Protein AF-A0A545TG61-F1 (afdb_monomer_lite)

Radius of gyration: 16.01 Å; chains: 1; bounding box: 41×34×52 Å

Secondary structure (DSSP, 8-state):
----PPP-PPEEEEEETTEEEEEETTTTEEEEEEESS-GGG--SSS--S---EEEE-EEEE-SS--EEEEESS---EEEEEE-SSSS--GGG-EEEEE-SSS-EEEPTT-EE---EESSSEEEEEEEE-SS---EEEEHHHHHSEEEEEESSS--B-EEEEP--PPTT--SB-SS-S--PPPP----

InterPro domains:
  IPR007247 Ureidoglycolate lyase [PF04115] (57-125)
  IPR011051 RmlC-like cupin domain superfamily [SSF51182] (44-146)
  IPR024060 Ureidoglycolate lyase domain superfamily [G3DSA:2.60.120.480] (28-139)
  IPR047233 Ureidoglycolate amidohydrolase, cupin domain [cd20298] (54-129)

Sequence (187 aa):
MMFAWNPIIPSACCHDRDVLTGCNAAVGGDYVLGWSCDPQRASMDEATVERRQVLLWHLNYHPDGGQLFFPLEPNPFVVPLALPGDDLKLEDVVAFWCDGSQGLYIHPGIWHEGIFPVQDRQRFFDKQGKVHARVSADLGVEFGCYLEGSAYKISGFTKGTYRGFPEGFSEEISPPACSFPPNTKRV

Foldseek 3Di:
DDDPDDFQPWKKWADLAFWIWIQDSQAGFIFTQFGQDQQQPGDSNHHPDDRFKGFGFKKKFAQPKKKKWQWPDQFKKWKWKAAFDPPDDLQRIWIDIDSSPGIDIGGGRIIITDIQTLDRMTTTRMDMDNDRDMDMDGCCVPPVFTWIDTGDDTDRTDTHHRDDHHPPDDRTDPDHPDDDPPDPDGD

pLDDT: mean 83.8, std 16.72, range [26.03, 97.38]

Structure (mmCIF, N/CA/C/O backbone):
data_AF-A0A545TG61-F1
#
_entry.id   AF-A0A545TG61-F1
#
loop_
_atom_site.group_PDB
_atom_site.id
_atom_site.type_symbol
_atom_site.label_atom_id
_atom_site.label_alt_id
_atom_site.label_comp_id
_atom_site.label_asym_id
_atom_site.label_entity_id
_atom_site.label_seq_id
_atom_site.pdbx_PDB_ins_code
_atom_site.Cartn_x
_atom_site.Cartn_y
_atom_site.Cartn_z
_atom_site.occupancy
_atom_site.B_iso_or_equiv
_atom_site.auth_seq_id
_atom_site.auth_comp_id
_atom_site.auth_asym_id
_atom_site.auth_atom_id
_atom_site.pdbx_PDB_model_num
ATOM 1 N N . MET A 1 1 ? 19.319 -1.051 33.989 1.00 31.86 1 MET A N 1
ATOM 2 C CA . MET A 1 1 ? 19.353 -1.831 32.735 1.00 31.86 1 MET A CA 1
ATOM 3 C C . MET A 1 1 ? 18.963 -0.898 31.602 1.00 31.86 1 MET A C 1
ATOM 5 O O . MET A 1 1 ? 17.828 -0.449 31.572 1.00 31.86 1 MET A O 1
ATOM 9 N N . MET A 1 2 ? 19.913 -0.531 30.741 1.00 26.03 2 MET A N 1
ATOM 10 C CA . MET A 1 2 ? 19.612 0.125 29.466 1.00 26.03 2 MET A CA 1
ATOM 11 C C . MET A 1 2 ? 19.071 -0.956 28.533 1.00 26.03 2 MET A C 1
ATOM 13 O O . MET A 1 2 ? 19.787 -1.908 28.234 1.00 26.03 2 MET A O 1
ATOM 17 N N . PHE A 1 3 ? 17.816 -0.838 28.105 1.00 27.83 3 PHE A N 1
ATOM 18 C CA . PHE A 1 3 ? 17.346 -1.594 26.952 1.00 27.83 3 PHE A CA 1
ATOM 19 C C . PHE A 1 3 ? 18.117 -1.062 25.744 1.00 27.83 3 PHE A C 1
ATOM 21 O O . PHE A 1 3 ? 17.949 0.091 25.349 1.00 27.83 3 PHE A O 1
ATOM 28 N N . ALA A 1 4 ? 19.034 -1.869 25.215 1.00 28.22 4 ALA A N 1
ATOM 29 C CA . ALA A 1 4 ? 19.613 -1.611 23.911 1.00 28.22 4 ALA A CA 1
ATOM 30 C C . ALA A 1 4 ? 18.476 -1.753 22.895 1.00 28.22 4 ALA A C 1
ATOM 32 O O . ALA A 1 4 ? 18.010 -2.857 22.623 1.00 28.22 4 ALA A O 1
ATOM 33 N N . TRP A 1 5 ? 17.972 -0.626 22.401 1.00 32.81 5 TRP A N 1
ATOM 34 C CA . TRP A 1 5 ? 17.097 -0.615 21.241 1.00 32.81 5 TRP A CA 1
ATOM 35 C C . TRP A 1 5 ? 17.900 -1.185 20.069 1.00 32.81 5 TRP A C 1
ATOM 37 O O . TRP A 1 5 ? 18.965 -0.651 19.742 1.00 32.81 5 TRP A O 1
ATOM 47 N N . ASN A 1 6 ? 17.422 -2.272 19.453 1.00 34.44 6 ASN A N 1
ATOM 48 C CA . ASN A 1 6 ? 17.883 -2.626 18.111 1.00 34.44 6 ASN A CA 1
ATOM 49 C C . ASN A 1 6 ? 17.716 -1.385 17.218 1.00 34.44 6 ASN A C 1
ATOM 51 O O . ASN A 1 6 ? 16.746 -0.642 17.411 1.00 34.44 6 ASN A O 1
ATOM 55 N N . PRO A 1 7 ? 18.639 -1.120 16.274 1.00 44.41 7 PRO A N 1
ATOM 56 C CA . PRO A 1 7 ? 18.444 -0.033 15.327 1.00 44.41 7 PRO A CA 1
ATOM 57 C C . PRO A 1 7 ? 17.082 -0.228 14.658 1.00 44.41 7 PRO A C 1
ATOM 59 O O . PRO A 1 7 ? 16.801 -1.306 14.138 1.00 44.41 7 PRO A O 1
ATOM 62 N N . ILE A 1 8 ? 16.226 0.793 14.730 1.00 53.47 8 ILE A N 1
ATOM 63 C CA . ILE A 1 8 ? 14.967 0.818 13.989 1.00 53.47 8 ILE A CA 1
ATOM 64 C C . ILE A 1 8 ? 15.371 0.833 12.517 1.00 53.47 8 ILE A C 1
ATOM 66 O O . ILE A 1 8 ? 15.802 1.864 12.001 1.00 53.47 8 ILE A O 1
ATOM 70 N N . ILE A 1 9 ? 15.321 -0.326 11.865 1.00 57.25 9 ILE A N 1
ATOM 71 C CA . ILE A 1 9 ? 15.371 -0.394 10.410 1.00 57.25 9 ILE A CA 1
ATOM 72 C C . ILE A 1 9 ? 13.993 0.111 9.972 1.00 57.25 9 ILE A C 1
ATOM 74 O O . ILE A 1 9 ? 12.994 -0.457 10.405 1.00 57.25 9 ILE A O 1
ATOM 78 N N . PRO A 1 10 ? 13.899 1.235 9.248 1.00 68.31 10 PRO A N 1
ATOM 79 C CA . PRO A 1 10 ? 12.610 1.724 8.793 1.00 68.31 10 PRO A CA 1
ATOM 80 C C . PRO A 1 10 ? 12.069 0.805 7.703 1.00 68.31 10 PRO A C 1
ATOM 82 O O . PRO A 1 10 ? 12.837 0.325 6.865 1.00 68.31 10 PRO A O 1
ATOM 85 N N . SER A 1 11 ? 10.752 0.611 7.695 1.00 81.62 11 SER A N 1
ATOM 86 C CA . SER A 1 11 ? 10.091 0.025 6.536 1.00 81.62 11 SER A CA 1
ATOM 87 C C . SER A 1 11 ? 10.228 0.969 5.347 1.00 81.62 11 SER A C 1
ATOM 89 O O . SER A 1 11 ? 10.417 2.186 5.486 1.00 81.62 11 SER A O 1
ATOM 91 N N . ALA A 1 12 ? 10.183 0.392 4.161 1.00 87.81 12 ALA A N 1
ATOM 92 C CA . ALA A 1 12 ? 10.572 1.069 2.945 1.00 87.81 12 ALA A CA 1
ATOM 93 C C . ALA A 1 12 ? 9.712 0.591 1.786 1.00 87.81 12 ALA A C 1
ATOM 95 O O . ALA A 1 12 ? 9.465 -0.602 1.663 1.00 87.81 12 ALA A O 1
ATOM 96 N N . CYS A 1 13 ? 9.315 1.512 0.918 1.00 87.75 13 CYS A N 1
ATOM 97 C CA . CYS A 1 13 ? 8.588 1.185 -0.300 1.00 87.75 13 CYS A CA 1
ATOM 98 C C . CYS A 1 13 ? 9.347 1.735 -1.505 1.00 87.75 13 CYS A C 1
ATOM 100 O O . CYS A 1 13 ? 9.858 2.863 -1.457 1.00 87.75 13 CYS A O 1
ATOM 102 N N . CYS A 1 14 ? 9.439 0.926 -2.559 1.00 90.06 14 CYS A N 1
ATOM 103 C CA . CYS A 1 14 ? 10.261 1.195 -3.730 1.00 90.06 14 CYS A CA 1
ATOM 104 C C . CYS A 1 14 ? 9.498 0.880 -5.016 1.00 90.06 14 CYS A C 1
ATOM 106 O O . CYS A 1 14 ? 9.001 -0.227 -5.193 1.00 90.06 14 CYS A O 1
ATOM 108 N N . HIS A 1 15 ? 9.439 1.845 -5.928 1.00 88.25 15 HIS A N 1
ATOM 109 C CA . HIS A 1 15 ? 9.052 1.612 -7.314 1.00 88.25 15 HIS A CA 1
ATOM 110 C C . HIS A 1 15 ? 10.307 1.285 -8.117 1.00 88.25 15 HIS A C 1
ATOM 112 O O . HIS A 1 15 ? 11.050 2.182 -8.526 1.00 88.25 15 HIS A O 1
ATOM 118 N N . ASP A 1 16 ? 10.537 0.001 -8.356 1.00 90.62 16 ASP A N 1
ATOM 119 C CA . ASP A 1 16 ? 11.538 -0.459 -9.308 1.00 90.62 16 ASP A CA 1
ATOM 120 C C . ASP A 1 16 ? 10.845 -0.582 -10.662 1.00 90.62 16 ASP A C 1
ATOM 122 O O . ASP A 1 16 ? 10.275 -1.614 -11.020 1.00 90.62 16 ASP A O 1
ATOM 126 N N . ARG A 1 17 ? 10.847 0.546 -11.384 1.00 92.31 17 ARG A N 1
ATOM 127 C CA . ARG A 1 17 ? 10.176 0.711 -12.680 1.00 92.31 17 ARG A CA 1
ATOM 128 C C . ARG A 1 17 ? 8.669 0.489 -12.567 1.00 92.31 17 ARG A C 1
ATOM 130 O O . ARG A 1 17 ? 7.990 1.358 -12.023 1.00 92.31 17 ARG A O 1
ATOM 137 N N . ASP A 1 18 ? 8.155 -0.624 -13.086 1.00 93.94 18 ASP A N 1
ATOM 138 C CA . ASP A 1 18 ? 6.727 -0.920 -13.075 1.00 93.94 18 ASP A CA 1
ATOM 139 C C . ASP A 1 18 ? 6.287 -1.654 -11.806 1.00 93.94 18 ASP A C 1
ATOM 141 O O . ASP A 1 18 ? 5.084 -1.760 -11.577 1.00 93.94 18 ASP A O 1
ATOM 145 N N . VAL A 1 19 ? 7.213 -2.164 -10.987 1.00 93.69 19 VAL A N 1
ATOM 146 C CA . VAL A 1 19 ? 6.886 -2.968 -9.802 1.00 93.69 19 VAL A CA 1
ATOM 147 C C . VAL A 1 19 ? 7.034 -2.140 -8.532 1.00 93.69 19 VAL A C 1
ATOM 149 O O . VAL A 1 19 ? 8.085 -1.548 -8.284 1.00 93.69 19 VAL A O 1
ATOM 152 N N . LEU A 1 20 ? 5.988 -2.129 -7.706 1.00 93.44 20 LEU A N 1
ATOM 153 C CA . LEU A 1 20 ? 6.026 -1.557 -6.367 1.00 93.44 20 LEU A CA 1
ATOM 154 C C . LEU A 1 20 ? 6.310 -2.662 -5.350 1.00 93.44 20 LEU A C 1
ATOM 156 O O . LEU A 1 20 ? 5.533 -3.608 -5.208 1.00 93.44 20 LEU A O 1
ATOM 160 N N . THR A 1 21 ? 7.396 -2.505 -4.606 1.00 92.88 21 THR A N 1
ATOM 161 C CA . THR A 1 21 ? 7.819 -3.420 -3.549 1.00 92.88 21 THR A CA 1
ATOM 162 C C . THR A 1 21 ? 7.824 -2.734 -2.185 1.00 92.88 21 THR A C 1
ATOM 164 O O . THR A 1 21 ? 7.942 -1.509 -2.079 1.00 92.88 21 THR A O 1
ATOM 167 N N . GLY A 1 22 ? 7.670 -3.528 -1.127 1.00 89.12 22 GLY A N 1
ATOM 168 C CA . GLY A 1 22 ? 7.682 -3.081 0.260 1.00 89.12 22 GLY A CA 1
ATOM 169 C C . GLY A 1 22 ? 8.575 -3.965 1.120 1.00 89.12 22 GLY A C 1
ATOM 170 O O . GLY A 1 22 ? 8.404 -5.175 1.133 1.00 89.12 22 GLY A O 1
ATOM 171 N N . CYS A 1 23 ? 9.487 -3.361 1.873 1.00 87.81 23 CYS A N 1
ATOM 172 C CA . CYS A 1 23 ? 10.240 -4.005 2.941 1.00 87.81 23 CYS A CA 1
ATOM 173 C C . CYS A 1 23 ? 9.600 -3.629 4.280 1.00 87.81 23 CYS A C 1
ATOM 175 O O . CYS A 1 23 ? 9.610 -2.459 4.673 1.00 87.81 23 CYS A O 1
ATOM 177 N N . ASN A 1 24 ? 9.029 -4.611 4.971 1.00 79.94 24 ASN A N 1
ATOM 178 C CA . ASN A 1 24 ? 8.417 -4.465 6.282 1.00 79.94 24 ASN A CA 1
ATOM 179 C C . ASN A 1 24 ? 9.421 -4.858 7.365 1.00 79.94 24 ASN A C 1
ATOM 181 O O . ASN A 1 24 ? 9.524 -6.017 7.776 1.00 79.94 24 ASN A O 1
ATOM 185 N N . ALA A 1 25 ? 10.151 -3.869 7.863 1.00 77.75 25 ALA A N 1
ATOM 186 C CA . ALA A 1 25 ? 11.179 -4.081 8.867 1.00 77.75 25 ALA A CA 1
ATOM 187 C C . ALA A 1 25 ? 10.615 -4.459 1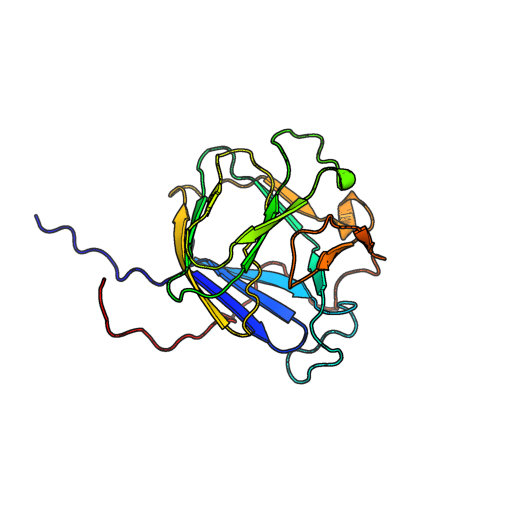0.248 1.00 77.75 25 ALA A C 1
ATOM 189 O O . ALA A 1 25 ? 11.350 -4.987 11.084 1.00 77.75 25 ALA A O 1
ATOM 190 N N . ALA A 1 26 ? 9.323 -4.220 10.501 1.00 66.81 26 ALA A N 1
ATOM 191 C CA . ALA A 1 26 ? 8.695 -4.573 11.770 1.00 66.81 26 ALA A CA 1
ATOM 192 C C . ALA A 1 26 ? 8.519 -6.092 11.941 1.00 66.81 26 ALA A C 1
ATOM 194 O O . ALA A 1 26 ? 8.502 -6.569 13.078 1.00 66.81 26 ALA A O 1
ATOM 195 N N . VAL A 1 27 ? 8.432 -6.846 10.838 1.00 73.62 27 VAL A N 1
ATOM 196 C CA . VAL A 1 27 ? 8.307 -8.319 10.853 1.00 73.62 27 VAL A CA 1
ATOM 197 C C . VAL A 1 27 ? 9.337 -9.044 9.982 1.00 73.62 27 VAL A C 1
ATOM 199 O O . VAL A 1 27 ? 9.419 -10.265 10.042 1.00 73.62 27 VAL A O 1
ATOM 202 N N . GLY A 1 28 ? 10.171 -8.308 9.241 1.00 76.06 28 GLY A N 1
ATOM 203 C CA . GLY A 1 28 ? 11.255 -8.855 8.422 1.00 76.06 28 GLY A CA 1
ATOM 204 C C . GLY A 1 28 ? 10.799 -9.472 7.099 1.00 76.06 28 GLY A C 1
ATOM 205 O O . GLY A 1 28 ? 11.424 -10.431 6.660 1.00 76.06 28 GLY A O 1
ATOM 206 N N . GLY A 1 29 ? 9.721 -8.957 6.500 1.00 79.12 29 GLY A N 1
ATOM 207 C CA . GLY A 1 29 ? 9.192 -9.442 5.219 1.00 79.12 29 GLY A CA 1
ATOM 208 C C . GLY A 1 29 ? 9.432 -8.461 4.073 1.00 79.12 29 GLY A C 1
ATOM 209 O O . GLY A 1 29 ? 9.413 -7.249 4.285 1.00 79.12 29 GLY A O 1
ATOM 210 N N . ASP A 1 30 ? 9.621 -8.980 2.864 1.00 85.94 30 ASP A N 1
ATOM 211 C CA . ASP A 1 30 ? 9.749 -8.211 1.626 1.00 85.94 30 ASP A CA 1
ATOM 212 C C . ASP A 1 30 ? 8.660 -8.664 0.653 1.00 85.94 30 ASP A C 1
ATOM 214 O O . ASP A 1 30 ? 8.531 -9.858 0.396 1.00 85.94 30 ASP A O 1
ATOM 218 N N . TYR A 1 31 ? 7.886 -7.728 0.106 1.00 88.56 31 TYR A N 1
ATOM 219 C CA . TYR A 1 31 ? 6.643 -8.022 -0.608 1.00 88.56 31 TYR A CA 1
ATOM 220 C C . TYR A 1 31 ? 6.536 -7.271 -1.931 1.00 88.56 31 TYR A C 1
ATOM 222 O O . TYR A 1 31 ? 7.012 -6.138 -2.055 1.00 88.56 31 TYR A O 1
ATOM 230 N N . VAL A 1 32 ? 5.825 -7.855 -2.895 1.00 92.44 32 VAL A N 1
ATOM 231 C CA . VAL A 1 32 ? 5.276 -7.109 -4.037 1.00 92.44 32 VAL A CA 1
ATOM 232 C C . VAL A 1 32 ? 3.921 -6.528 -3.644 1.00 92.44 32 VAL A C 1
ATOM 234 O O . VAL A 1 32 ? 2.976 -7.265 -3.386 1.00 92.44 32 VAL A O 1
ATOM 237 N N . LEU A 1 33 ? 3.801 -5.201 -3.636 1.00 92.75 33 LEU A N 1
ATOM 238 C CA . LEU A 1 33 ? 2.565 -4.506 -3.254 1.00 92.75 33 LEU A CA 1
ATOM 239 C C . LEU A 1 33 ? 1.653 -4.222 -4.459 1.00 92.75 33 LEU A C 1
ATOM 241 O O . LEU A 1 33 ? 0.448 -4.048 -4.301 1.00 92.75 33 LEU A O 1
ATOM 245 N N . GLY A 1 34 ? 2.212 -4.165 -5.670 1.00 93.81 34 GLY A N 1
ATOM 246 C CA . GLY A 1 34 ? 1.438 -3.956 -6.891 1.00 93.81 34 GLY A CA 1
ATOM 247 C C . GLY A 1 34 ? 2.282 -3.545 -8.090 1.00 93.81 34 GLY A C 1
ATOM 248 O O . GLY A 1 34 ? 3.514 -3.570 -8.048 1.00 93.81 34 GLY A O 1
ATOM 249 N N . TRP A 1 35 ? 1.601 -3.143 -9.163 1.00 95.19 35 TRP A N 1
ATOM 250 C CA . TR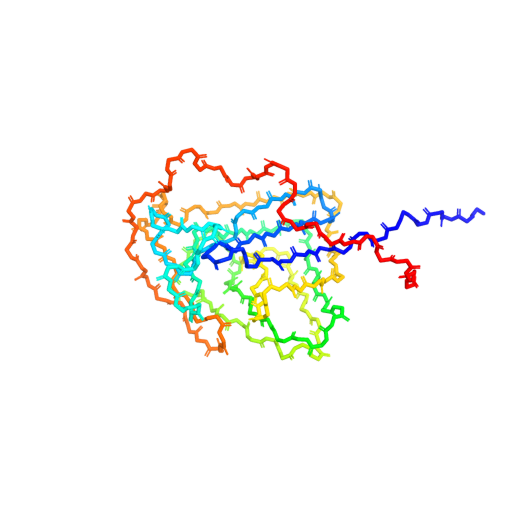P A 1 35 ? 2.236 -2.808 -10.442 1.00 95.19 35 TRP A CA 1
ATOM 251 C C . TRP A 1 35 ? 1.678 -1.537 -11.075 1.00 95.19 35 TRP A C 1
ATOM 253 O O . TRP A 1 35 ? 0.511 -1.208 -10.907 1.00 95.19 35 TRP A O 1
ATOM 263 N N . SER A 1 36 ? 2.480 -0.835 -11.869 1.00 94.38 36 SER A N 1
ATOM 264 C CA . SER A 1 36 ? 2.033 0.335 -12.644 1.00 94.38 36 SER A CA 1
ATOM 265 C C . SER A 1 36 ? 1.292 -0.044 -13.936 1.00 94.38 36 SER A C 1
ATOM 267 O O . SER A 1 36 ? 0.625 0.795 -14.549 1.00 94.38 36 SER A O 1
ATOM 269 N N . CYS A 1 37 ? 1.403 -1.301 -14.367 1.00 93.62 37 CYS A N 1
ATOM 270 C CA . CYS A 1 37 ? 0.788 -1.856 -15.569 1.00 93.62 37 CYS A CA 1
ATOM 271 C C . CYS A 1 37 ? 0.400 -3.327 -15.359 1.00 93.62 37 CYS A C 1
ATOM 273 O O . CYS A 1 37 ? 0.617 -3.880 -14.284 1.00 93.62 37 CYS A O 1
ATOM 275 N N . ASP A 1 38 ? -0.182 -3.946 -16.394 1.00 93.56 38 ASP A N 1
ATOM 276 C CA . ASP A 1 38 ? -0.469 -5.386 -16.427 1.00 93.56 38 ASP A CA 1
ATOM 277 C C . ASP A 1 38 ? 0.771 -6.176 -15.973 1.00 93.56 38 ASP A C 1
ATOM 279 O O . ASP A 1 38 ? 1.827 -6.047 -16.605 1.00 93.56 38 ASP A O 1
ATOM 283 N N . PRO A 1 39 ? 0.669 -6.982 -14.904 1.00 92.75 39 PRO A N 1
ATOM 284 C CA . PRO A 1 39 ? 1.838 -7.594 -14.296 1.00 92.75 39 PRO A CA 1
ATOM 285 C C . PRO A 1 39 ? 2.570 -8.548 -15.246 1.00 92.75 39 PRO A C 1
ATOM 287 O O . PRO A 1 39 ? 3.783 -8.683 -15.138 1.00 92.75 39 PRO A O 1
ATOM 290 N N . GLN A 1 40 ? 1.902 -9.125 -16.253 1.00 91.75 40 GLN A N 1
ATOM 291 C CA . GLN A 1 40 ? 2.564 -9.958 -17.273 1.00 91.75 40 GLN A CA 1
ATOM 292 C C . GLN A 1 40 ? 3.542 -9.187 -18.163 1.00 91.75 40 GLN A C 1
ATOM 294 O O . GLN A 1 40 ? 4.333 -9.785 -18.890 1.00 91.75 40 GLN A O 1
ATOM 299 N N . ARG A 1 41 ? 3.449 -7.858 -18.158 1.00 93.00 41 ARG A N 1
ATOM 300 C CA . ARG A 1 41 ? 4.297 -6.954 -18.936 1.00 93.00 41 ARG A CA 1
ATOM 301 C C . ARG A 1 41 ? 5.173 -6.074 -18.055 1.00 93.00 41 ARG A C 1
ATOM 303 O O . ARG A 1 41 ? 6.004 -5.354 -18.602 1.00 93.00 41 ARG A O 1
ATOM 310 N N . ALA A 1 42 ? 4.963 -6.101 -16.741 1.00 93.00 42 ALA A N 1
ATOM 311 C CA . ALA A 1 42 ? 5.720 -5.293 -15.810 1.00 93.00 42 ALA A CA 1
ATOM 312 C C . ALA A 1 42 ? 7.189 -5.716 -15.819 1.00 93.00 42 ALA A C 1
ATOM 314 O O . ALA A 1 42 ? 7.514 -6.904 -15.834 1.00 93.00 42 ALA A O 1
ATOM 315 N N . SER A 1 43 ? 8.073 -4.729 -15.794 1.00 90.94 43 SER A N 1
ATOM 316 C CA . SER A 1 43 ? 9.513 -4.939 -15.716 1.00 90.94 43 SER A CA 1
ATOM 317 C C . SER A 1 43 ? 10.083 -4.193 -14.517 1.00 90.94 43 SER A C 1
ATOM 319 O O . SER A 1 43 ? 9.583 -3.130 -14.151 1.00 90.94 43 SER A O 1
ATOM 321 N N . MET A 1 44 ? 11.122 -4.766 -13.905 1.00 90.38 44 MET A N 1
ATOM 322 C CA . MET A 1 44 ? 11.957 -4.099 -12.897 1.00 90.38 44 MET A CA 1
ATOM 323 C C . MET A 1 44 ? 13.189 -3.419 -13.518 1.00 90.38 44 MET A C 1
ATOM 325 O O . MET A 1 44 ? 13.829 -2.592 -12.872 1.00 90.38 44 MET A O 1
ATOM 329 N N . ASP A 1 45 ? 13.516 -3.724 -14.777 1.00 89.81 45 ASP A N 1
ATOM 330 C CA . ASP A 1 45 ? 14.706 -3.201 -15.461 1.00 89.81 45 ASP A CA 1
ATOM 331 C C . ASP A 1 45 ? 14.401 -1.897 -16.214 1.00 89.81 45 ASP A C 1
ATOM 333 O O . ASP A 1 45 ? 15.147 -0.910 -16.139 1.00 89.81 45 ASP A O 1
ATOM 337 N N . GLU A 1 46 ? 13.244 -1.851 -16.874 1.00 90.38 46 GLU A N 1
ATOM 338 C CA . GLU A 1 46 ? 12.777 -0.724 -17.679 1.00 90.38 46 GLU A CA 1
ATOM 339 C C . GLU A 1 46 ? 11.325 -0.372 -17.341 1.00 90.38 46 GLU A C 1
ATOM 341 O O . GLU A 1 46 ? 10.506 -1.252 -17.108 1.00 90.38 46 GLU A O 1
ATOM 346 N N . ALA A 1 47 ? 11.000 0.923 -17.308 1.00 91.19 47 ALA A N 1
ATOM 347 C CA . ALA A 1 47 ? 9.620 1.363 -17.129 1.00 91.19 47 ALA A CA 1
ATOM 348 C C . ALA A 1 47 ? 8.884 1.225 -18.462 1.00 91.19 47 ALA A C 1
ATOM 350 O O . ALA A 1 47 ? 9.258 1.869 -19.444 1.00 91.19 47 ALA A O 1
ATOM 351 N N . THR A 1 48 ? 7.838 0.403 -18.503 1.00 91.81 48 THR A N 1
ATOM 352 C CA . THR A 1 48 ? 7.056 0.188 -19.730 1.00 91.81 48 THR A CA 1
ATOM 353 C C . THR A 1 48 ? 5.934 1.209 -19.894 1.00 91.81 48 THR A C 1
ATOM 355 O O . THR A 1 48 ? 5.423 1.403 -21.002 1.00 91.81 48 THR A O 1
ATOM 358 N N . VAL A 1 49 ? 5.553 1.878 -18.802 1.00 91.94 49 VAL A N 1
ATOM 359 C CA . VAL A 1 49 ? 4.523 2.920 -18.768 1.00 91.94 49 VAL A CA 1
ATOM 360 C C . VAL A 1 49 ? 4.928 4.078 -17.855 1.00 91.94 49 VAL A C 1
ATOM 362 O O . VAL A 1 49 ? 5.785 3.953 -16.984 1.00 91.94 49 VAL A O 1
ATOM 365 N N . GLU A 1 50 ? 4.266 5.225 -18.013 1.00 90.50 50 GLU A N 1
ATOM 366 C CA . GLU A 1 50 ? 4.304 6.264 -16.985 1.00 90.50 50 GLU A CA 1
ATOM 367 C C . GLU A 1 50 ? 3.534 5.777 -15.750 1.00 90.50 50 GLU A C 1
ATOM 369 O O . GLU A 1 50 ? 2.356 5.418 -15.850 1.00 90.50 50 GLU A O 1
ATOM 374 N N . ARG A 1 51 ? 4.172 5.801 -14.574 1.00 90.69 51 ARG A N 1
ATOM 375 C CA . ARG A 1 51 ? 3.519 5.468 -13.306 1.00 90.69 51 ARG A CA 1
ATOM 376 C C . ARG A 1 51 ? 2.396 6.463 -13.043 1.00 90.69 51 ARG A C 1
ATOM 378 O O . ARG A 1 51 ? 2.661 7.594 -12.657 1.00 90.69 51 ARG A O 1
ATOM 385 N N . ARG A 1 52 ? 1.144 6.062 -13.254 1.00 89.75 52 ARG A N 1
ATOM 386 C CA . ARG A 1 52 ? -0.062 6.854 -12.925 1.00 89.75 52 ARG A CA 1
ATOM 387 C C . ARG A 1 52 ? -1.016 6.143 -11.973 1.00 89.75 52 ARG A C 1
ATOM 389 O O . ARG A 1 52 ? -1.914 6.775 -11.413 1.00 89.75 52 ARG A O 1
ATOM 396 N N . GLN A 1 53 ? -0.790 4.853 -11.781 1.00 90.94 53 GLN A N 1
ATOM 397 C CA . GLN A 1 53 ? -1.670 3.940 -11.077 1.00 90.94 53 GLN A CA 1
ATOM 398 C C . GLN A 1 53 ? -0.863 2.910 -10.294 1.00 90.94 53 GLN A C 1
ATOM 400 O O . GLN A 1 53 ? 0.327 2.722 -10.554 1.00 90.94 53 GLN A O 1
ATOM 405 N N . VAL A 1 54 ? -1.553 2.221 -9.394 1.00 92.56 54 VAL A N 1
ATOM 406 C CA . VAL A 1 54 ? -1.137 0.942 -8.827 1.00 92.56 54 VAL A CA 1
ATOM 407 C C . VAL A 1 54 ? -2.261 -0.060 -9.083 1.00 92.56 54 VAL A C 1
ATOM 409 O O . VAL A 1 54 ? -3.418 0.205 -8.754 1.00 92.56 54 VAL A O 1
ATOM 412 N N . LEU A 1 55 ? -1.913 -1.194 -9.686 1.00 95.12 55 LEU A N 1
ATOM 413 C CA . LEU A 1 55 ? -2.722 -2.400 -9.757 1.00 95.12 55 LEU A CA 1
ATOM 414 C C . LEU A 1 55 ? -2.459 -3.209 -8.491 1.00 95.12 55 LEU A C 1
ATOM 416 O O . LEU A 1 55 ? -1.427 -3.870 -8.354 1.00 95.12 55 LEU A O 1
ATOM 420 N N . LEU A 1 56 ? -3.395 -3.094 -7.562 1.00 94.75 56 LEU A N 1
ATOM 421 C CA . LEU A 1 56 ? -3.433 -3.789 -6.291 1.00 94.75 56 LEU A CA 1
ATOM 422 C C . LEU A 1 56 ? -4.003 -5.195 -6.484 1.00 94.75 56 LEU A C 1
ATOM 424 O O . LEU A 1 56 ? -5.037 -5.378 -7.131 1.00 94.75 56 LEU A O 1
ATOM 428 N N . TRP A 1 57 ? -3.334 -6.185 -5.907 1.00 95.19 57 TRP A N 1
ATOM 429 C CA . TRP A 1 57 ? -3.697 -7.597 -6.039 1.00 95.19 57 TRP A CA 1
ATOM 430 C C . TRP A 1 57 ? -4.023 -8.273 -4.712 1.00 95.19 57 TRP A C 1
ATOM 432 O O . TRP A 1 57 ? -4.593 -9.358 -4.722 1.00 95.19 57 TRP A O 1
ATOM 442 N N . HIS A 1 58 ? -3.689 -7.637 -3.594 1.00 95.50 58 HIS A N 1
ATOM 443 C CA . HIS A 1 58 ? -3.845 -8.188 -2.260 1.00 95.50 58 HIS A CA 1
ATOM 444 C C . HIS A 1 58 ? -4.382 -7.113 -1.318 1.00 95.50 58 HIS A C 1
ATOM 446 O O . HIS A 1 58 ? -4.138 -5.921 -1.498 1.00 95.50 58 HIS A O 1
ATOM 452 N N . LEU A 1 59 ? -5.177 -7.549 -0.351 1.00 95.62 59 LEU A N 1
ATOM 453 C CA . LEU A 1 59 ? -5.558 -6.773 0.818 1.00 95.62 59 LEU A CA 1
ATOM 454 C C . LEU A 1 59 ? -5.449 -7.685 2.029 1.00 95.62 59 LEU A C 1
ATOM 456 O O . LEU A 1 59 ? -5.635 -8.898 1.941 1.00 95.62 59 LEU A O 1
ATOM 460 N N . ASN A 1 60 ? -5.186 -7.101 3.185 1.00 95.12 60 ASN A N 1
ATOM 461 C CA . ASN A 1 60 ? -5.121 -7.832 4.429 1.00 95.12 60 ASN A CA 1
ATOM 462 C C . ASN A 1 60 ? -5.582 -6.997 5.620 1.00 95.12 60 ASN A C 1
ATOM 464 O O . ASN A 1 60 ? -5.703 -5.777 5.543 1.00 95.12 60 ASN A O 1
ATOM 468 N N . TYR A 1 61 ? -5.838 -7.660 6.741 1.00 94.69 61 TYR A N 1
ATOM 469 C CA . TYR A 1 61 ? -5.969 -6.989 8.025 1.00 94.69 61 TYR A CA 1
ATOM 470 C C . TYR A 1 61 ? -5.293 -7.776 9.141 1.00 94.69 61 TYR A C 1
ATOM 472 O O . TYR A 1 61 ? -5.149 -9.000 9.092 1.00 94.69 61 TYR A O 1
ATOM 480 N N . HIS A 1 62 ? -4.944 -7.047 10.197 1.00 92.88 62 HIS A N 1
ATOM 481 C CA . HIS A 1 62 ? -4.384 -7.593 11.426 1.00 92.88 62 HIS A CA 1
ATOM 482 C C . HIS A 1 62 ? -5.482 -7.689 12.497 1.00 92.88 62 HIS A C 1
ATOM 484 O O . HIS A 1 62 ? -6.032 -6.654 12.887 1.00 92.88 62 HIS A O 1
ATOM 490 N N . PRO A 1 63 ? -5.857 -8.892 12.976 1.00 90.56 63 PRO A N 1
ATOM 491 C CA . PRO A 1 63 ? -6.951 -9.048 13.936 1.00 90.56 63 PRO A CA 1
ATOM 492 C C . PRO A 1 63 ? -6.588 -8.595 15.358 1.00 90.56 63 PRO A C 1
ATOM 494 O O . PRO A 1 63 ? -7.477 -8.227 16.123 1.00 90.56 63 PRO A O 1
ATOM 497 N N . ASP A 1 64 ? -5.307 -8.627 15.735 1.00 83.81 64 ASP A N 1
ATOM 498 C CA . ASP A 1 64 ? -4.845 -8.481 17.123 1.00 83.81 64 ASP A CA 1
ATOM 499 C C . ASP A 1 64 ? -3.898 -7.289 17.365 1.00 83.81 64 ASP A C 1
ATOM 501 O O . ASP A 1 64 ? -3.519 -7.018 18.508 1.00 83.81 64 ASP A O 1
ATOM 505 N N . GLY A 1 65 ? -3.552 -6.528 16.324 1.00 83.38 65 GLY A N 1
ATOM 506 C CA . GLY A 1 65 ? -2.664 -5.372 16.419 1.00 83.38 65 GLY A CA 1
ATOM 507 C C . GLY A 1 65 ? -2.920 -4.354 15.316 1.00 83.38 65 GLY A C 1
ATOM 508 O O . GLY A 1 65 ? -3.231 -4.713 14.192 1.00 83.38 65 GLY A O 1
ATOM 509 N N . GLY A 1 66 ? -2.818 -3.066 15.645 1.00 89.38 66 GLY A N 1
ATOM 510 C CA . GLY A 1 66 ? -2.820 -2.012 14.630 1.00 89.38 66 GLY A CA 1
ATOM 511 C C . GLY A 1 66 ? -1.433 -1.838 14.014 1.00 89.38 66 GLY A C 1
ATOM 512 O O . GLY A 1 66 ? -0.444 -2.328 14.568 1.00 89.38 66 GLY A O 1
ATOM 513 N N . GLN A 1 67 ? -1.355 -1.072 12.931 1.00 91.94 67 GLN A N 1
ATOM 514 C CA . GLN A 1 67 ? -0.096 -0.717 12.281 1.00 91.94 67 GLN A CA 1
ATOM 515 C C . GLN A 1 67 ? 0.012 0.796 12.091 1.00 91.94 67 GLN A C 1
ATOM 517 O O . GLN A 1 67 ? -0.925 1.464 11.663 1.00 91.94 67 GLN A O 1
ATOM 522 N N . LEU A 1 68 ? 1.159 1.352 12.464 1.00 92.94 68 LEU A N 1
ATOM 523 C CA . LEU A 1 68 ? 1.500 2.759 12.312 1.00 92.94 68 LEU A CA 1
ATOM 524 C C . LEU A 1 68 ? 2.502 2.910 11.178 1.00 92.94 68 LEU A C 1
ATOM 526 O O . LEU A 1 68 ? 3.555 2.285 11.228 1.00 92.94 68 LEU A O 1
ATOM 530 N N . PHE A 1 69 ? 2.239 3.844 10.271 1.00 93.75 69 PHE A N 1
ATOM 531 C CA . PHE A 1 69 ? 3.224 4.351 9.325 1.00 93.75 69 PHE A CA 1
ATOM 532 C C . PHE A 1 69 ? 3.402 5.850 9.527 1.00 93.75 69 PHE A C 1
ATOM 534 O O . PHE A 1 69 ? 2.449 6.620 9.411 1.00 93.75 69 PHE A O 1
ATOM 541 N N . PHE A 1 70 ? 4.625 6.287 9.811 1.00 94.62 70 PHE A N 1
ATOM 542 C CA . PHE A 1 70 ? 4.968 7.705 9.865 1.00 94.62 70 PHE A CA 1
ATOM 543 C C . PHE A 1 70 ? 6.088 8.002 8.862 1.00 94.62 70 PHE A C 1
ATOM 545 O O . PHE A 1 70 ? 7.155 7.392 8.962 1.00 94.62 70 PHE A O 1
ATOM 552 N N . PRO A 1 71 ? 5.883 8.903 7.888 1.00 94.75 71 PRO A N 1
ATOM 553 C CA . PRO A 1 71 ? 6.875 9.159 6.850 1.00 94.75 71 PRO A CA 1
ATOM 554 C C . PRO A 1 71 ? 8.138 9.800 7.452 1.00 94.75 71 PRO A C 1
ATOM 556 O O . PRO A 1 71 ? 8.053 10.749 8.230 1.00 94.75 71 PRO A O 1
ATOM 559 N N . LEU A 1 72 ? 9.324 9.272 7.123 1.00 93.75 72 LEU A N 1
ATOM 560 C CA . LEU A 1 72 ? 10.595 9.846 7.596 1.00 93.75 72 LEU A CA 1
ATOM 561 C C . LEU A 1 72 ? 10.998 11.089 6.801 1.00 93.75 72 LEU A C 1
ATOM 563 O O . LEU A 1 72 ? 11.619 12.008 7.334 1.00 93.75 72 LEU A O 1
ATOM 567 N N . GLU A 1 73 ? 10.644 11.106 5.522 1.00 94.00 73 GLU A N 1
ATOM 568 C CA . GLU A 1 73 ? 10.708 12.269 4.651 1.00 94.00 73 GLU A CA 1
ATOM 569 C C . GLU A 1 73 ? 9.280 12.782 4.412 1.00 94.00 73 GLU A C 1
ATOM 571 O O . GLU A 1 73 ? 8.404 11.948 4.196 1.00 94.00 73 GLU A O 1
ATOM 576 N N . PRO A 1 74 ? 9.017 14.105 4.398 1.00 94.75 74 PRO A N 1
ATOM 577 C CA . PRO A 1 74 ? 7.668 14.673 4.276 1.00 94.75 74 PRO A CA 1
ATOM 578 C C . PRO A 1 74 ? 7.141 14.600 2.831 1.00 94.75 74 PRO A C 1
ATOM 580 O O . PRO A 1 74 ? 6.823 15.610 2.208 1.00 94.75 74 PRO A O 1
ATOM 583 N N . ASN A 1 75 ? 7.112 13.390 2.281 1.00 95.19 75 ASN A N 1
ATOM 584 C CA . ASN A 1 75 ? 6.684 13.083 0.929 1.00 95.19 75 ASN A CA 1
ATOM 585 C C . ASN A 1 75 ? 5.287 12.446 0.950 1.00 95.19 75 ASN A C 1
ATOM 587 O O . ASN A 1 75 ? 5.004 11.640 1.846 1.00 95.19 75 ASN A O 1
ATOM 591 N N . PRO A 1 76 ? 4.431 12.745 -0.041 1.00 94.62 76 PRO A N 1
ATOM 592 C CA . PRO A 1 76 ? 3.096 12.173 -0.085 1.00 94.62 76 PRO A CA 1
ATOM 593 C C . PRO A 1 76 ? 3.075 10.666 -0.353 1.00 94.62 76 PRO A C 1
ATOM 595 O O . PRO A 1 76 ? 3.934 10.126 -1.056 1.00 94.62 76 PRO A O 1
ATOM 598 N N . PHE A 1 77 ? 2.040 10.009 0.160 1.00 94.00 77 PHE A N 1
ATOM 599 C CA . PHE A 1 77 ? 1.776 8.586 -0.029 1.00 94.00 77 PHE A CA 1
ATOM 600 C C . PHE A 1 77 ? 0.269 8.297 -0.028 1.00 94.00 77 PHE A C 1
ATOM 602 O O . PHE A 1 77 ? -0.536 9.088 0.468 1.00 94.00 77 PHE A O 1
ATOM 609 N N . VAL A 1 78 ? -0.107 7.160 -0.606 1.00 93.38 78 VAL A N 1
ATOM 610 C CA . VAL A 1 78 ? -1.483 6.663 -0.694 1.00 93.38 78 VAL A CA 1
ATOM 611 C C . VAL A 1 78 ? -1.615 5.374 0.108 1.00 93.38 78 VAL A C 1
ATOM 613 O O . VAL A 1 78 ? -0.692 4.563 0.123 1.00 93.38 78 VAL A O 1
ATOM 616 N N . VAL A 1 79 ? -2.756 5.170 0.764 1.00 93.62 79 VAL A N 1
ATOM 617 C CA . VAL A 1 79 ? -3.055 3.938 1.506 1.00 93.62 79 VAL A CA 1
ATOM 618 C C . VAL A 1 79 ? -4.439 3.417 1.110 1.00 93.62 79 VAL A C 1
ATOM 620 O O . VAL A 1 79 ? -5.414 4.153 1.284 1.00 93.62 79 VAL A O 1
ATOM 623 N N . PRO A 1 80 ? -4.565 2.192 0.567 1.00 94.44 80 PRO A N 1
ATOM 624 C CA . PRO A 1 80 ? -5.867 1.563 0.372 1.00 94.44 80 PRO A CA 1
ATOM 625 C C . PRO A 1 80 ? -6.445 1.137 1.721 1.00 94.44 80 PRO A C 1
ATOM 627 O O . PRO A 1 80 ? -5.742 0.530 2.526 1.00 94.44 80 PRO A O 1
ATOM 630 N N . LEU A 1 81 ? -7.715 1.450 1.970 1.00 95.06 81 LEU A N 1
ATOM 631 C CA . LEU A 1 81 ? -8.406 1.113 3.214 1.00 95.06 81 LEU A CA 1
ATOM 632 C C . LEU A 1 81 ? -9.835 0.641 2.934 1.00 95.06 81 LEU A C 1
ATOM 634 O O . LEU A 1 81 ? -10.512 1.213 2.080 1.00 95.06 81 LEU A O 1
ATOM 638 N N . ALA A 1 82 ? -10.319 -0.331 3.705 1.00 95.81 82 ALA A N 1
ATOM 639 C CA . ALA A 1 82 ? -11.741 -0.656 3.811 1.00 95.81 82 ALA A CA 1
ATOM 640 C C . ALA A 1 82 ? -12.127 -0.997 5.260 1.00 95.81 82 ALA A C 1
ATOM 642 O O . ALA A 1 82 ? -11.287 -1.355 6.090 1.00 95.81 82 ALA A O 1
ATOM 643 N N . LEU A 1 83 ? -13.410 -0.828 5.589 1.00 95.31 83 LEU A N 1
ATOM 644 C CA . LEU A 1 83 ? -13.924 -1.045 6.944 1.00 95.31 83 LEU A CA 1
ATOM 645 C C . LEU A 1 83 ? -13.786 -2.510 7.391 1.00 95.31 83 LEU A C 1
ATOM 647 O O . LEU A 1 83 ? -13.751 -3.394 6.541 1.00 95.31 83 LEU A O 1
ATOM 651 N N . PRO A 1 84 ? -13.755 -2.791 8.708 1.00 95.00 84 PRO A N 1
ATOM 652 C CA . PRO A 1 84 ? -13.600 -4.150 9.211 1.00 95.00 84 PRO A CA 1
ATOM 653 C C . PRO A 1 84 ? -14.788 -5.055 8.884 1.00 95.00 84 PRO A C 1
ATOM 655 O O . PRO A 1 84 ? -15.934 -4.603 8.862 1.00 95.00 84 PRO A O 1
ATOM 658 N N . GLY A 1 85 ? -14.511 -6.351 8.753 1.00 90.38 85 GLY A N 1
ATOM 659 C CA . GLY A 1 85 ? -15.506 -7.407 8.565 1.00 90.38 85 GLY A CA 1
ATOM 660 C C . GLY A 1 85 ? -15.045 -8.449 7.550 1.00 90.38 85 GLY A C 1
ATOM 661 O O . GLY A 1 85 ? -14.238 -8.146 6.679 1.00 90.38 85 GLY A O 1
ATOM 662 N N . ASP A 1 86 ? -15.566 -9.668 7.653 1.00 86.38 86 ASP A N 1
ATOM 663 C CA . ASP A 1 86 ? -15.117 -10.789 6.812 1.00 86.38 86 ASP A CA 1
ATOM 664 C C . ASP A 1 86 ? -15.675 -10.721 5.373 1.00 86.38 86 ASP A C 1
ATOM 666 O O . ASP A 1 86 ? -15.123 -11.328 4.461 1.00 86.38 86 ASP A O 1
ATOM 670 N N . ASP A 1 87 ? -16.760 -9.969 5.153 1.00 90.00 87 ASP A N 1
ATOM 671 C CA . ASP A 1 87 ? -17.383 -9.750 3.837 1.00 90.00 87 ASP A CA 1
ATOM 672 C C . ASP A 1 87 ? -16.743 -8.542 3.131 1.00 90.00 87 ASP A C 1
ATOM 674 O O . ASP A 1 87 ? -17.333 -7.461 3.053 1.00 90.00 87 ASP A O 1
ATOM 678 N N . LEU A 1 88 ? -15.493 -8.701 2.679 1.00 93.00 88 LEU A N 1
ATOM 679 C CA . LEU A 1 88 ? -14.763 -7.656 1.957 1.00 93.00 88 LEU A CA 1
ATOM 680 C C . LEU A 1 88 ? -15.452 -7.332 0.624 1.00 93.00 88 LEU A C 1
ATOM 682 O O . LEU A 1 88 ? -15.472 -8.139 -0.306 1.00 93.00 88 LEU A O 1
ATOM 686 N N . LYS A 1 89 ? -15.947 -6.099 0.502 1.00 93.25 89 LYS A N 1
ATOM 687 C CA . LYS A 1 89 ? -16.508 -5.559 -0.739 1.00 93.25 89 LYS A CA 1
ATOM 688 C C . LYS A 1 89 ? -15.515 -4.622 -1.395 1.00 93.25 89 LYS A C 1
ATOM 690 O O . LYS A 1 89 ? -15.126 -3.607 -0.824 1.00 93.25 89 LYS A O 1
ATOM 695 N N . LEU A 1 90 ? -15.119 -4.951 -2.619 1.00 92.94 90 LEU A N 1
ATOM 696 C CA . LEU A 1 90 ? -14.095 -4.193 -3.337 1.00 92.94 90 LEU A CA 1
ATOM 697 C C . LEU A 1 90 ? -14.529 -2.756 -3.655 1.00 92.94 90 LEU A C 1
ATOM 699 O O . LEU A 1 90 ? -13.691 -1.864 -3.731 1.00 92.94 90 LEU A O 1
ATOM 703 N N . GLU A 1 91 ? -15.829 -2.522 -3.819 1.00 91.81 91 GLU A N 1
ATOM 704 C CA . GLU A 1 91 ? -16.419 -1.191 -3.988 1.00 91.81 91 GLU A CA 1
ATOM 705 C C . GLU A 1 91 ? -16.296 -0.280 -2.755 1.00 91.81 91 GLU A C 1
ATOM 707 O O . GLU A 1 91 ? -16.376 0.939 -2.904 1.00 91.81 91 GLU A O 1
ATOM 712 N N . ASP A 1 92 ? -16.066 -0.847 -1.568 1.00 91.75 92 ASP A N 1
ATOM 713 C CA . ASP A 1 92 ? -15.890 -0.094 -0.323 1.00 91.75 92 ASP A CA 1
ATOM 714 C C . ASP A 1 92 ? -14.415 0.278 -0.068 1.00 91.75 92 ASP A C 1
ATOM 716 O O . ASP A 1 92 ? -14.108 0.991 0.891 1.00 91.75 92 ASP A O 1
ATOM 720 N N . VAL A 1 93 ? -13.491 -0.175 -0.928 1.00 94.06 93 VAL A N 1
ATOM 721 C CA . VAL A 1 93 ? -12.063 0.147 -0.827 1.00 94.06 93 VAL A CA 1
ATOM 722 C C . VAL A 1 93 ? -11.812 1.573 -1.319 1.00 94.06 93 VAL A C 1
ATOM 724 O O . VAL A 1 93 ? -12.068 1.922 -2.476 1.00 94.06 93 VAL A O 1
ATOM 727 N N . VAL A 1 94 ? -11.246 2.406 -0.448 1.00 91.62 94 VAL A N 1
ATOM 728 C CA . VAL A 1 94 ? -10.915 3.808 -0.733 1.00 91.62 94 VAL A CA 1
ATOM 729 C C . VAL A 1 94 ? -9.408 4.044 -0.702 1.00 91.62 94 VAL A C 1
ATOM 731 O O . VAL A 1 94 ? -8.697 3.443 0.100 1.00 91.62 94 VAL A O 1
ATOM 734 N N . ALA A 1 95 ? -8.909 4.949 -1.548 1.00 91.50 95 ALA A N 1
ATOM 735 C CA . ALA A 1 95 ? -7.519 5.394 -1.496 1.00 91.50 95 ALA A CA 1
ATOM 736 C C . ALA A 1 95 ? -7.399 6.651 -0.623 1.00 91.50 95 ALA A C 1
ATOM 738 O O . ALA A 1 95 ? -7.868 7.733 -0.990 1.00 91.50 95 ALA A O 1
ATOM 739 N N . PHE A 1 96 ? -6.764 6.521 0.538 1.00 91.69 96 PHE A N 1
ATOM 740 C CA . PHE A 1 96 ? -6.473 7.639 1.428 1.00 91.69 96 PHE A CA 1
ATOM 741 C C . PHE A 1 96 ? -5.186 8.341 0.991 1.00 91.69 96 PHE A C 1
ATOM 743 O O . PHE A 1 96 ? -4.151 7.697 0.858 1.00 91.69 96 PHE A O 1
ATOM 750 N N . TRP A 1 97 ? -5.235 9.657 0.782 1.00 92.94 97 TRP A N 1
ATOM 751 C CA . TRP A 1 97 ? -4.055 10.470 0.475 1.00 92.94 97 TRP A CA 1
ATOM 752 C C . TRP A 1 97 ? -3.490 11.084 1.747 1.00 92.94 97 TRP A C 1
ATOM 754 O O . TRP A 1 97 ? -4.186 11.815 2.455 1.00 92.94 97 TRP A O 1
ATOM 764 N N . CYS A 1 98 ? -2.208 10.853 1.981 1.00 93.25 98 CYS A N 1
ATOM 765 C CA . CYS A 1 98 ? -1.436 11.507 3.018 1.00 93.25 98 CYS A CA 1
ATOM 766 C C . CYS A 1 98 ? -0.411 12.414 2.340 1.00 93.25 98 CYS A C 1
ATOM 768 O O . CYS A 1 98 ? 0.408 11.952 1.553 1.00 93.25 98 CYS A O 1
ATOM 770 N N . ASP A 1 99 ? -0.428 13.710 2.646 1.00 94.31 99 ASP A N 1
ATOM 771 C CA . ASP A 1 99 ? 0.482 14.690 2.034 1.00 94.31 99 ASP A CA 1
ATOM 772 C C . ASP A 1 99 ? 1.932 14.607 2.554 1.00 94.31 99 ASP A C 1
ATOM 774 O O . ASP A 1 99 ? 2.801 15.336 2.082 1.00 94.31 99 ASP A O 1
ATOM 778 N N . GLY A 1 100 ? 2.195 13.708 3.507 1.00 95.19 100 GLY A N 1
ATOM 779 C CA . GLY A 1 100 ? 3.499 13.506 4.134 1.00 95.19 100 GLY A CA 1
ATOM 780 C C . GLY A 1 100 ? 3.716 14.316 5.416 1.00 95.19 100 GLY A C 1
ATOM 781 O O . GLY A 1 100 ? 4.731 14.121 6.080 1.00 95.19 100 GLY A O 1
ATOM 782 N N . SER A 1 101 ? 2.786 15.197 5.803 1.00 96.00 101 SER A N 1
ATOM 783 C CA . SER A 1 101 ? 2.899 16.003 7.031 1.00 96.00 101 SER A CA 1
ATOM 784 C C . SER A 1 101 ? 2.522 15.243 8.309 1.00 96.00 101 SER A C 1
ATOM 786 O O . SER A 1 101 ? 2.878 15.659 9.414 1.00 96.00 101 SER A O 1
ATOM 788 N N . GLN A 1 102 ? 1.810 14.123 8.167 1.00 94.25 102 GLN A N 1
ATOM 789 C CA . GLN A 1 102 ? 1.312 13.292 9.259 1.00 94.25 102 GLN A CA 1
ATOM 790 C C . GLN A 1 102 ? 1.530 11.808 8.953 1.00 94.25 102 GLN A C 1
ATOM 792 O O . GLN A 1 102 ? 1.619 11.397 7.795 1.00 94.25 102 GLN A O 1
ATOM 797 N N . GLY A 1 103 ? 1.599 11.004 10.013 1.00 93.75 103 GLY A N 1
ATOM 798 C CA . GLY A 1 103 ? 1.517 9.550 9.912 1.00 93.75 103 GLY A CA 1
ATOM 799 C C . GLY A 1 103 ? 0.075 9.049 9.951 1.00 93.75 103 GLY A C 1
ATOM 800 O O . GLY A 1 103 ? -0.835 9.761 10.375 1.00 93.75 103 GLY A O 1
ATOM 801 N N . LEU A 1 104 ? -0.108 7.794 9.553 1.00 94.75 104 LEU A N 1
ATOM 802 C CA . LEU A 1 104 ? -1.372 7.073 9.588 1.00 94.75 104 LEU A CA 1
ATOM 803 C C . LEU A 1 104 ? -1.272 5.918 10.586 1.00 94.75 104 LEU A C 1
ATOM 805 O O . LEU A 1 104 ? -0.360 5.098 10.500 1.00 94.75 104 LEU A O 1
ATOM 809 N N . TYR A 1 105 ? -2.227 5.838 11.511 1.00 95.19 105 TYR A N 1
ATOM 810 C CA . TYR A 1 105 ? -2.412 4.673 12.371 1.00 95.19 105 TYR A CA 1
ATOM 811 C C . TYR A 1 105 ? -3.655 3.902 11.933 1.00 95.19 105 TYR A C 1
ATOM 813 O O . TYR A 1 105 ? -4.759 4.447 11.930 1.00 95.19 105 TYR A O 1
ATOM 821 N N . ILE A 1 106 ? -3.463 2.638 11.578 1.00 95.06 106 ILE A N 1
ATOM 822 C CA . ILE A 1 106 ? -4.501 1.715 11.135 1.00 95.06 106 ILE A CA 1
ATOM 823 C C . ILE A 1 106 ? -4.893 0.850 12.332 1.00 95.06 106 ILE A C 1
ATOM 825 O O . ILE A 1 106 ? -4.055 0.173 12.933 1.00 95.06 106 ILE A O 1
ATOM 829 N N . HIS A 1 107 ? -6.169 0.900 12.708 1.00 94.75 107 HIS A N 1
ATOM 830 C CA . HIS A 1 107 ? -6.701 0.092 13.803 1.00 94.75 107 HIS A CA 1
ATOM 831 C C . HIS A 1 107 ? -6.780 -1.398 13.419 1.00 94.75 107 HIS A C 1
ATOM 833 O O . HIS A 1 107 ? -6.936 -1.707 12.236 1.00 94.75 107 HIS A O 1
ATOM 839 N N . PRO A 1 108 ? -6.727 -2.323 14.400 1.00 93.19 108 PRO A N 1
ATOM 840 C CA . PRO A 1 108 ? -6.966 -3.742 14.143 1.00 93.19 108 PRO A CA 1
ATOM 841 C C . PRO A 1 108 ? -8.277 -3.979 13.380 1.00 93.19 108 PRO A C 1
ATOM 843 O O . PRO A 1 108 ? -9.274 -3.293 13.619 1.00 93.19 108 PRO A O 1
ATOM 846 N N . GLY A 1 109 ? -8.277 -4.964 12.484 1.00 94.50 109 GLY A N 1
ATOM 847 C CA . GLY A 1 109 ? -9.440 -5.364 11.690 1.00 94.50 109 GLY A CA 1
ATOM 848 C C . GLY A 1 109 ? -9.725 -4.511 10.452 1.00 94.50 109 GLY A C 1
ATOM 849 O O . GLY A 1 109 ? -10.542 -4.917 9.638 1.00 94.50 109 GLY A O 1
ATOM 850 N N . ILE A 1 110 ? -9.079 -3.355 10.280 1.00 96.25 110 ILE A N 1
ATOM 851 C CA . ILE A 1 110 ? -9.229 -2.536 9.068 1.00 96.25 110 ILE A CA 1
ATOM 852 C C . ILE A 1 110 ? -8.492 -3.214 7.913 1.00 96.25 110 ILE A C 1
ATOM 854 O O . ILE A 1 110 ? -7.296 -3.487 8.029 1.00 96.25 110 ILE A O 1
ATOM 858 N N . TRP A 1 111 ? -9.188 -3.460 6.802 1.00 97.38 111 TRP A N 1
ATOM 859 C CA . TRP A 1 111 ? -8.563 -3.955 5.577 1.00 97.38 111 TRP A CA 1
ATOM 860 C C . TRP A 1 111 ? -7.671 -2.879 4.978 1.00 97.38 111 TRP A C 1
ATOM 862 O O . TRP A 1 111 ? -8.074 -1.720 4.874 1.00 97.38 111 TRP A O 1
ATOM 872 N N . HIS A 1 112 ? -6.468 -3.265 4.585 1.00 95.25 112 HIS A N 1
ATOM 873 C CA . HIS A 1 112 ? -5.467 -2.391 4.004 1.00 95.25 112 HIS A CA 1
ATOM 874 C C . HIS A 1 112 ? -4.448 -3.191 3.188 1.00 95.25 112 HIS A C 1
ATOM 876 O O . HIS A 1 112 ? -4.471 -4.416 3.156 1.00 95.25 112 HIS A O 1
ATOM 882 N N . GLU A 1 113 ? -3.544 -2.485 2.526 1.00 92.38 113 GLU A N 1
ATOM 883 C CA . GLU A 1 113 ? -2.289 -3.036 2.019 1.00 92.38 113 GLU A CA 1
ATOM 884 C C . GLU A 1 113 ? -1.140 -2.177 2.561 1.00 92.38 113 GLU A C 1
ATOM 886 O O . GLU A 1 113 ? -1.365 -1.153 3.218 1.00 92.38 113 GLU A O 1
ATOM 891 N N . GLY A 1 114 ? 0.099 -2.565 2.264 1.00 86.81 114 GLY A N 1
ATOM 892 C CA . GLY A 1 114 ? 1.239 -1.666 2.311 1.00 86.81 114 GLY A CA 1
ATOM 893 C C . GLY A 1 114 ? 0.966 -0.309 1.645 1.00 86.81 114 GLY A C 1
ATOM 894 O O . GLY A 1 114 ? 0.067 -0.116 0.828 1.00 86.81 114 GLY A O 1
ATOM 895 N N . ILE A 1 115 ? 1.772 0.669 2.031 1.00 90.75 115 ILE A N 1
ATOM 896 C CA . ILE A 1 115 ? 1.640 2.065 1.609 1.00 90.75 115 ILE A CA 1
ATOM 897 C C . ILE A 1 115 ? 2.262 2.303 0.231 1.00 90.75 115 ILE A C 1
ATOM 899 O O . ILE A 1 115 ? 3.300 1.738 -0.115 1.00 90.75 115 ILE A O 1
ATOM 903 N N . PHE A 1 116 ? 1.654 3.186 -0.555 1.00 92.75 116 PHE A N 1
ATOM 904 C CA . PHE A 1 116 ? 2.083 3.490 -1.916 1.00 92.75 116 PHE A CA 1
ATOM 905 C C . PHE A 1 116 ? 2.734 4.877 -1.948 1.00 92.75 116 PHE A C 1
ATOM 907 O O . PHE A 1 116 ? 2.027 5.889 -1.934 1.00 92.75 116 PHE A O 1
ATOM 914 N N . PRO A 1 117 ? 4.074 4.979 -1.961 1.00 92.38 117 PRO A N 1
ATOM 915 C CA . PRO A 1 117 ? 4.729 6.274 -2.039 1.00 92.38 117 PRO A CA 1
ATOM 916 C C . PRO A 1 117 ? 4.532 6.896 -3.422 1.00 92.38 117 PRO A C 1
ATOM 918 O O . PRO A 1 117 ? 4.521 6.203 -4.440 1.00 92.38 117 PRO A O 1
ATOM 921 N N . VAL A 1 118 ? 4.427 8.223 -3.466 1.00 92.12 118 VAL A N 1
ATOM 922 C CA . VAL A 1 118 ? 4.419 8.974 -4.734 1.00 92.12 118 VAL A CA 1
ATOM 923 C C . VAL A 1 118 ? 5.811 8.996 -5.368 1.00 92.12 118 VAL A C 1
ATOM 925 O O . VAL A 1 118 ? 5.957 8.964 -6.594 1.00 92.12 118 VAL A O 1
ATOM 928 N N . GLN A 1 119 ? 6.839 9.051 -4.520 1.00 91.88 119 GLN A N 1
ATOM 929 C CA . GLN A 1 119 ? 8.243 9.028 -4.917 1.00 91.88 119 GLN A CA 1
ATOM 930 C C . GLN A 1 119 ? 8.703 7.606 -5.228 1.00 91.88 119 GLN A C 1
ATOM 932 O O . GLN A 1 119 ? 8.147 6.648 -4.704 1.00 91.88 119 GLN A O 1
ATOM 937 N N . ASP A 1 120 ? 9.774 7.473 -6.014 1.00 91.38 120 ASP A N 1
ATOM 938 C CA . ASP A 1 120 ? 10.342 6.162 -6.357 1.00 91.38 120 ASP A CA 1
ATOM 939 C C . ASP A 1 120 ? 10.791 5.374 -5.127 1.00 91.38 120 ASP A C 1
ATOM 941 O O . ASP A 1 120 ? 10.774 4.151 -5.133 1.00 91.38 120 ASP A O 1
ATOM 945 N N . ARG A 1 121 ? 11.223 6.067 -4.073 1.00 92.00 121 ARG A N 1
ATOM 946 C CA . ARG A 1 121 ? 11.698 5.462 -2.831 1.00 92.00 121 ARG A CA 1
ATOM 947 C C . ARG A 1 121 ? 11.269 6.327 -1.658 1.00 92.00 121 ARG A C 1
ATOM 949 O O . ARG A 1 121 ? 11.506 7.534 -1.668 1.00 92.00 121 ARG A O 1
ATOM 956 N N . GLN A 1 122 ? 10.682 5.714 -0.636 1.00 92.25 122 GLN A N 1
ATOM 957 C CA . GLN A 1 122 ? 10.305 6.411 0.594 1.00 92.25 122 GLN A CA 1
ATOM 958 C C . GLN A 1 122 ? 10.420 5.493 1.806 1.00 92.25 122 GLN A C 1
ATOM 960 O O . GLN A 1 122 ? 10.188 4.287 1.705 1.00 92.25 122 GLN A O 1
ATOM 965 N N . ARG A 1 123 ? 10.788 6.075 2.952 1.00 93.00 123 ARG A N 1
ATOM 966 C CA . ARG A 1 123 ? 10.949 5.349 4.211 1.00 93.00 123 ARG A CA 1
ATOM 967 C C . ARG A 1 123 ? 9.939 5.798 5.244 1.00 93.00 123 ARG A C 1
ATOM 969 O O . ARG A 1 123 ? 9.551 6.967 5.309 1.00 93.00 123 ARG A O 1
ATOM 976 N N . PHE A 1 124 ? 9.587 4.861 6.107 1.00 91.81 124 PHE A N 1
ATOM 977 C CA . PHE A 1 124 ? 8.583 5.057 7.129 1.00 91.81 124 PHE A CA 1
ATOM 978 C C . PHE A 1 124 ? 9.076 4.492 8.454 1.00 91.81 124 PHE A C 1
ATOM 980 O O . PHE A 1 124 ? 9.646 3.402 8.528 1.00 91.81 124 PHE A O 1
ATOM 987 N N . PHE A 1 125 ? 8.845 5.246 9.522 1.00 91.94 125 PHE A N 1
ATOM 988 C CA . PHE A 1 125 ? 8.782 4.653 10.842 1.00 91.94 125 PHE A CA 1
ATOM 989 C C . PHE A 1 125 ? 7.533 3.774 10.880 1.00 91.94 125 PHE A C 1
ATOM 991 O O . PHE A 1 125 ? 6.411 4.279 10.823 1.00 91.94 125 PHE A O 1
ATOM 998 N N . ASP A 1 126 ? 7.759 2.468 10.936 1.00 87.56 126 ASP A N 1
ATOM 999 C CA . ASP A 1 126 ? 6.721 1.448 10.958 1.00 87.56 126 ASP A CA 1
ATOM 1000 C C . ASP A 1 126 ? 6.692 0.780 12.329 1.00 87.56 126 ASP A C 1
ATOM 1002 O O . ASP A 1 126 ? 7.734 0.439 12.904 1.00 87.56 126 ASP A O 1
ATOM 1006 N N . LYS A 1 127 ? 5.489 0.627 12.874 1.00 86.75 127 LYS A N 1
ATOM 1007 C CA . LYS A 1 127 ? 5.278 -0.089 14.122 1.00 86.75 127 LYS A CA 1
ATOM 1008 C C . LYS A 1 127 ? 3.959 -0.838 14.086 1.00 86.75 127 LYS A C 1
ATOM 1010 O O . LYS A 1 127 ? 2.898 -0.229 14.009 1.00 86.75 127 LYS A O 1
ATOM 1015 N N . GLN A 1 128 ? 4.042 -2.146 14.276 1.00 84.44 128 GLN A N 1
ATOM 1016 C CA . GLN A 1 128 ? 2.896 -3.042 14.405 1.00 84.44 128 GLN A CA 1
ATOM 1017 C C . GLN A 1 128 ? 3.033 -3.953 15.630 1.00 84.44 128 GLN A C 1
ATOM 1019 O O . GLN A 1 128 ? 4.005 -3.866 16.394 1.00 84.44 128 GLN A O 1
ATOM 1024 N N . GLY A 1 129 ? 2.021 -4.794 15.850 1.00 78.75 129 GLY A N 1
ATOM 1025 C CA . GLY A 1 129 ? 2.047 -5.840 16.867 1.00 78.75 129 GLY A CA 1
ATOM 1026 C C . GLY A 1 129 ? 3.233 -6.790 16.681 1.00 78.75 129 GLY A C 1
ATOM 1027 O O . GLY A 1 129 ? 3.681 -7.050 15.571 1.00 78.75 129 GLY A O 1
ATOM 1028 N N . LYS A 1 130 ? 3.761 -7.325 17.790 1.00 73.81 130 LYS A N 1
ATOM 1029 C CA . LYS A 1 130 ? 4.847 -8.323 17.747 1.00 73.81 130 LYS A CA 1
ATOM 1030 C C . LYS A 1 130 ? 4.395 -9.631 17.085 1.00 73.81 130 LYS A C 1
ATOM 1032 O O . LYS A 1 130 ? 5.211 -10.348 16.516 1.00 73.81 130 LYS A O 1
ATOM 1037 N N . VAL A 1 131 ? 3.119 -9.968 17.243 1.00 79.88 131 VAL A N 1
ATOM 1038 C CA . VAL A 1 131 ? 2.485 -11.091 16.558 1.00 79.88 131 VAL A CA 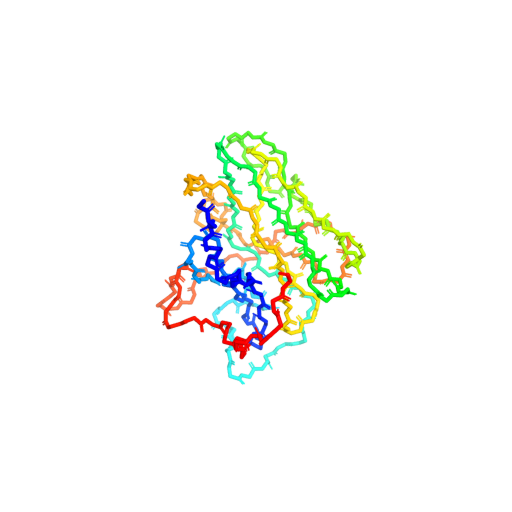1
ATOM 1039 C C . VAL A 1 131 ? 1.986 -10.558 15.220 1.00 79.88 131 VAL A C 1
ATOM 1041 O O . VAL A 1 131 ? 1.211 -9.608 15.200 1.00 79.88 131 VAL A O 1
ATOM 1044 N N . HIS A 1 132 ? 2.455 -11.145 14.121 1.00 78.62 132 HIS A N 1
ATOM 1045 C CA . HIS A 1 132 ? 2.019 -10.791 12.770 1.00 78.62 132 HIS A CA 1
ATOM 1046 C C . HIS A 1 132 ? 0.852 -11.688 12.344 1.00 78.62 132 HIS A C 1
ATOM 1048 O O . HIS A 1 132 ? 0.948 -12.448 11.382 1.00 78.62 132 HIS A O 1
ATOM 1054 N N . ALA A 1 133 ? -0.233 -11.677 13.123 1.00 86.06 133 ALA A N 1
ATOM 1055 C CA . ALA A 1 133 ? -1.455 -12.345 12.701 1.00 86.06 133 ALA A CA 1
ATOM 1056 C C . ALA A 1 133 ? -2.070 -11.540 11.552 1.00 86.06 133 ALA A C 1
ATOM 1058 O O . ALA A 1 133 ? -2.131 -10.308 11.599 1.00 86.06 133 ALA A O 1
ATOM 1059 N N . ARG A 1 134 ? -2.510 -12.237 10.507 1.00 90.31 134 ARG A N 1
ATOM 1060 C CA . ARG A 1 134 ? -3.037 -11.610 9.301 1.00 90.31 134 ARG A CA 1
ATOM 1061 C C . ARG A 1 134 ? -4.120 -12.482 8.689 1.00 90.31 134 ARG A C 1
ATOM 1063 O O . ARG A 1 134 ? -3.965 -13.699 8.620 1.00 90.31 134 ARG A O 1
ATOM 1070 N N . VAL A 1 135 ? -5.193 -11.845 8.242 1.00 93.81 135 VAL A N 1
ATOM 1071 C CA . VAL A 1 135 ? -6.148 -12.423 7.293 1.00 93.81 135 VAL A CA 1
ATOM 1072 C C . VAL A 1 135 ? -5.932 -11.719 5.964 1.00 93.81 135 VAL A C 1
ATOM 1074 O O . VAL A 1 135 ? -5.800 -10.498 5.933 1.00 93.81 135 VAL A O 1
ATOM 1077 N N . SER A 1 136 ? -5.847 -12.500 4.894 1.00 94.31 136 SER A N 1
ATOM 1078 C CA . SER A 1 136 ? -5.484 -12.049 3.552 1.00 94.31 136 SER A CA 1
ATOM 1079 C C . SER A 1 136 ? -6.587 -12.341 2.563 1.00 94.31 136 SER A C 1
ATOM 1081 O O . SER A 1 136 ? -7.241 -13.374 2.678 1.00 94.31 136 SER A O 1
ATOM 1083 N N . ALA A 1 137 ? -6.711 -11.457 1.580 1.00 95.12 137 ALA A N 1
ATOM 1084 C CA . ALA A 1 137 ? -7.524 -11.638 0.396 1.00 95.12 137 ALA A CA 1
ATOM 1085 C C . ALA A 1 137 ? -6.646 -11.462 -0.850 1.00 95.12 137 ALA A C 1
ATOM 1087 O O . ALA A 1 137 ? -6.083 -10.385 -1.066 1.00 95.12 137 ALA A O 1
ATOM 1088 N N . ASP A 1 138 ? -6.542 -12.502 -1.677 1.00 95.31 138 ASP A N 1
ATOM 1089 C CA . ASP A 1 138 ? -5.983 -12.395 -3.027 1.00 95.31 138 ASP A CA 1
ATOM 1090 C C . ASP A 1 138 ? -7.099 -11.958 -3.981 1.00 95.31 138 ASP A C 1
ATOM 1092 O O . ASP A 1 138 ? -8.016 -12.715 -4.304 1.00 95.31 138 ASP A O 1
ATOM 1096 N N . LEU A 1 139 ? -7.032 -10.712 -4.446 1.00 95.12 139 LEU A N 1
ATOM 1097 C CA . LEU A 1 139 ? -8.085 -10.099 -5.255 1.00 95.12 139 LEU A CA 1
ATOM 1098 C C . LEU A 1 139 ? -8.247 -10.785 -6.616 1.00 95.12 139 LEU A C 1
ATOM 1100 O O . LEU A 1 139 ? -9.354 -10.880 -7.155 1.00 95.12 139 LEU A O 1
ATOM 1104 N N . GLY A 1 140 ? -7.147 -11.295 -7.164 1.00 92.44 140 GLY A N 1
ATOM 1105 C CA . GLY A 1 140 ? -7.146 -12.010 -8.428 1.00 92.44 140 GLY A CA 1
ATOM 1106 C C . GLY A 1 140 ? -7.828 -13.367 -8.312 1.00 92.44 140 GLY A C 1
ATOM 1107 O O . GLY A 1 140 ? -8.700 -13.691 -9.119 1.00 92.44 140 GLY A O 1
ATOM 1108 N N . VAL A 1 141 ? -7.458 -14.140 -7.292 1.00 92.44 141 VAL A N 1
ATOM 1109 C CA . VAL A 1 141 ? -7.976 -15.495 -7.060 1.00 92.44 141 VAL A CA 1
ATOM 1110 C C . VAL A 1 141 ? -9.411 -15.471 -6.535 1.00 92.44 141 VAL A C 1
ATOM 1112 O O . VAL A 1 141 ? -10.245 -16.242 -7.009 1.00 92.44 141 VAL A O 1
ATOM 1115 N N . GLU A 1 142 ? -9.718 -14.594 -5.581 1.00 94.69 142 GLU A N 1
ATOM 1116 C CA . GLU A 1 142 ? -11.003 -14.599 -4.871 1.00 94.69 142 GLU A CA 1
ATOM 1117 C C . GLU A 1 142 ? -12.078 -13.759 -5.571 1.00 94.69 142 GLU A C 1
ATOM 1119 O O . GLU A 1 142 ? -13.263 -14.084 -5.488 1.00 94.69 142 GLU A O 1
ATOM 1124 N N . PHE A 1 143 ? -11.687 -12.714 -6.311 1.00 94.88 143 PHE A N 1
ATOM 1125 C CA . PHE A 1 143 ? -12.627 -11.779 -6.946 1.00 94.88 143 PHE A CA 1
ATOM 1126 C C . PHE A 1 143 ? -12.466 -11.671 -8.468 1.00 94.88 143 PHE A C 1
ATOM 1128 O O . PHE A 1 143 ? -13.309 -11.056 -9.128 1.00 94.88 143 PHE A O 1
ATOM 1135 N N . GLY A 1 144 ? -11.420 -12.265 -9.052 1.00 94.62 144 GLY A N 1
ATOM 1136 C CA . GLY A 1 144 ? -11.197 -12.261 -10.499 1.00 94.62 144 GLY A CA 1
ATOM 1137 C C . GLY A 1 144 ? -10.802 -10.895 -11.068 1.00 94.62 144 GLY A C 1
ATOM 1138 O O . GLY A 1 144 ? -11.035 -10.641 -12.252 1.00 94.62 144 GLY A O 1
ATOM 1139 N N . CYS A 1 145 ? -10.238 -9.992 -10.258 1.00 94.25 145 CYS A N 1
ATOM 1140 C CA . CYS A 1 145 ? -9.823 -8.658 -10.702 1.00 94.25 145 CYS A CA 1
ATOM 1141 C C . CYS A 1 145 ? -8.573 -8.149 -9.970 1.00 94.25 145 CYS A C 1
ATOM 1143 O O . CYS A 1 145 ? -8.273 -8.573 -8.861 1.00 94.25 145 CYS A O 1
ATOM 1145 N N . TYR A 1 146 ? -7.892 -7.171 -10.570 1.00 94.38 146 TYR A N 1
ATOM 1146 C CA . TYR A 1 146 ? -7.038 -6.247 -9.815 1.00 94.38 146 TYR A CA 1
ATOM 1147 C C . TYR A 1 146 ? -7.870 -5.045 -9.366 1.00 94.38 146 TYR A C 1
ATOM 1149 O O . TYR A 1 146 ? -8.865 -4.713 -10.012 1.00 94.38 146 TYR A O 1
ATOM 1157 N N . LEU A 1 147 ? -7.453 -4.353 -8.311 1.00 93.75 147 LEU A N 1
ATOM 1158 C CA . LEU A 1 147 ? -7.953 -3.015 -8.011 1.00 93.75 147 LEU A CA 1
ATOM 1159 C C . LEU A 1 147 ? -6.994 -1.969 -8.577 1.00 93.75 147 LEU A C 1
ATOM 1161 O O . LEU A 1 147 ? -5.823 -1.921 -8.228 1.00 93.75 147 LEU A O 1
ATOM 1165 N N . GLU A 1 148 ? -7.497 -1.124 -9.464 1.00 91.75 148 GLU A N 1
ATOM 1166 C CA . GLU A 1 148 ? -6.763 -0.025 -10.080 1.00 91.75 148 GLU A CA 1
ATOM 1167 C C . GLU A 1 148 ? -7.031 1.260 -9.299 1.00 91.75 148 GLU A C 1
ATOM 1169 O O . GLU A 1 148 ? -8.173 1.711 -9.204 1.00 91.75 148 GLU A O 1
ATOM 1174 N N . GLY A 1 149 ? -5.987 1.849 -8.722 1.00 86.06 149 GLY A N 1
ATOM 1175 C CA . GLY A 1 149 ? -6.076 3.114 -7.995 1.00 86.06 149 GLY A CA 1
ATOM 1176 C C . GLY A 1 149 ? -5.060 4.122 -8.499 1.00 86.06 149 GLY A C 1
ATOM 1177 O O . GLY A 1 149 ? -3.978 3.752 -8.955 1.00 86.06 149 GLY A O 1
ATOM 1178 N N . SER A 1 150 ? -5.383 5.413 -8.402 1.00 83.94 150 SER A N 1
ATOM 1179 C CA . SER A 1 150 ? -4.422 6.463 -8.738 1.00 83.94 150 SER A CA 1
ATOM 1180 C C . SER A 1 150 ? -3.253 6.456 -7.756 1.00 83.94 150 SER A C 1
ATOM 1182 O O . SER A 1 150 ? -3.450 6.477 -6.544 1.00 83.94 150 SER A O 1
ATOM 1184 N N . ALA A 1 151 ? -2.031 6.544 -8.280 1.00 73.94 151 ALA A N 1
ATOM 1185 C CA . ALA A 1 151 ? -0.835 6.694 -7.453 1.00 73.94 151 ALA A CA 1
ATOM 1186 C C . ALA A 1 151 ? -0.699 8.101 -6.825 1.00 73.94 151 ALA A C 1
ATOM 1188 O O . ALA A 1 151 ? 0.228 8.334 -6.056 1.00 73.94 151 ALA A O 1
ATOM 1189 N N . TYR A 1 152 ? -1.576 9.060 -7.168 1.00 72.31 152 TYR A N 1
ATOM 1190 C CA . TYR A 1 152 ? -1.336 10.489 -6.918 1.00 72.31 152 TYR A CA 1
ATOM 1191 C C . TYR A 1 152 ? -2.469 11.264 -6.233 1.00 72.31 152 TYR A C 1
ATOM 1193 O O . TYR A 1 152 ? -2.309 12.469 -6.033 1.00 72.31 152 TYR A O 1
ATOM 1201 N N . LYS A 1 153 ? -3.630 10.659 -5.937 1.00 65.38 153 LYS A N 1
ATOM 1202 C CA . LYS A 1 153 ? -4.800 11.392 -5.410 1.00 65.38 153 LYS A CA 1
ATOM 1203 C C . LYS A 1 153 ? -5.724 10.509 -4.575 1.00 65.38 153 LYS A C 1
ATOM 1205 O O . LYS A 1 153 ? -5.732 9.295 -4.733 1.00 65.38 153 LYS A O 1
ATOM 1210 N N . ILE A 1 154 ? -6.573 11.158 -3.770 1.00 58.81 154 ILE A N 1
ATOM 1211 C CA . ILE A 1 154 ? -7.791 10.541 -3.229 1.00 58.81 154 ILE A CA 1
ATOM 1212 C C . ILE A 1 154 ? -8.717 10.245 -4.408 1.00 58.81 154 ILE A C 1
ATOM 1214 O O . ILE A 1 154 ? -9.309 11.153 -4.994 1.00 58.81 154 ILE A O 1
ATOM 1218 N N . SER A 1 155 ? -8.827 8.975 -4.763 1.00 64.19 155 SER A N 1
ATOM 1219 C CA . SER A 1 155 ? -9.847 8.454 -5.665 1.00 64.19 155 SER A CA 1
ATOM 1220 C C . SER A 1 155 ? -10.291 7.086 -5.156 1.00 64.19 155 SER A C 1
ATOM 1222 O O . SER A 1 155 ? -9.560 6.427 -4.421 1.00 64.19 155 SER A O 1
ATOM 1224 N N . GLY A 1 156 ? -11.489 6.641 -5.528 1.00 67.38 156 GLY A N 1
ATOM 1225 C CA . GLY A 1 156 ? -11.838 5.230 -5.350 1.00 67.38 156 GLY A CA 1
ATOM 1226 C C . GLY A 1 156 ? -10.920 4.335 -6.187 1.00 67.38 156 GLY A C 1
ATOM 1227 O O . GLY A 1 156 ? -10.244 4.819 -7.104 1.00 67.38 156 GLY A O 1
ATOM 1228 N N . PHE A 1 157 ? -10.913 3.042 -5.880 1.00 81.94 157 PHE A N 1
ATOM 1229 C CA . PHE A 1 157 ? -10.349 2.036 -6.773 1.00 81.94 157 PHE A CA 1
ATOM 1230 C C . PHE A 1 157 ? -11.402 1.601 -7.799 1.00 81.94 157 PHE A C 1
ATOM 1232 O O . PHE A 1 157 ? -12.597 1.554 -7.503 1.00 81.94 157 PHE A O 1
ATOM 1239 N N . THR A 1 158 ? -10.972 1.270 -9.012 1.00 84.25 158 THR A N 1
ATOM 1240 C CA . THR A 1 158 ? -11.818 0.631 -10.028 1.00 84.25 158 THR A CA 1
ATOM 1241 C C . THR A 1 158 ? -11.381 -0.808 -10.253 1.00 84.25 158 THR A C 1
ATOM 1243 O O . THR A 1 158 ? -10.211 -1.139 -10.093 1.00 84.25 158 THR A O 1
ATOM 1246 N N . LYS A 1 159 ? -12.305 -1.689 -10.649 1.00 84.31 159 LYS A N 1
ATOM 1247 C CA . LYS A 1 159 ? -11.944 -3.071 -10.994 1.00 84.31 159 LYS A CA 1
ATOM 1248 C C . LYS A 1 159 ? -11.167 -3.090 -12.313 1.00 84.31 159 LYS A C 1
ATOM 1250 O O . LYS A 1 159 ? -11.703 -2.715 -13.354 1.00 84.31 159 LYS A O 1
ATOM 1255 N N . GLY A 1 160 ? -9.922 -3.541 -12.253 1.00 80.25 160 GLY A N 1
ATOM 1256 C CA . GLY A 1 160 ? -9.065 -3.842 -13.391 1.00 80.25 160 GLY A CA 1
ATOM 1257 C C . GLY A 1 160 ? -9.250 -5.279 -13.887 1.00 80.25 160 GLY A C 1
ATOM 1258 O O . GLY A 1 160 ? -9.831 -6.133 -13.217 1.00 80.25 160 GLY A O 1
ATOM 1259 N N . THR A 1 161 ? -8.736 -5.570 -15.081 1.00 86.75 161 THR A N 1
ATOM 1260 C CA . THR A 1 161 ? -8.796 -6.926 -15.653 1.00 86.75 161 THR A CA 1
ATOM 1261 C C . THR A 1 161 ? -7.738 -7.821 -15.012 1.00 86.75 161 THR A C 1
ATOM 1263 O O . THR A 1 161 ? -6.550 -7.547 -15.164 1.00 86.75 161 THR A O 1
ATOM 1266 N N . TYR A 1 162 ? -8.144 -8.912 -14.357 1.00 88.81 162 TYR A N 1
ATOM 1267 C CA . TYR A 1 162 ? -7.207 -9.948 -13.919 1.00 88.81 162 TYR A CA 1
ATOM 1268 C C . TYR A 1 162 ? -6.832 -10.856 -15.085 1.00 88.81 162 TYR A C 1
ATOM 1270 O O . TYR A 1 162 ? -7.696 -11.311 -15.837 1.00 88.81 162 TYR A O 1
ATOM 1278 N N . ARG A 1 163 ? -5.537 -11.128 -15.239 1.00 89.44 163 ARG A N 1
ATOM 1279 C CA . ARG A 1 163 ? -5.026 -12.033 -16.278 1.00 89.44 163 ARG A CA 1
ATOM 1280 C C . ARG A 1 163 ? -4.136 -13.140 -15.715 1.00 89.44 163 ARG A C 1
ATOM 1282 O O . ARG A 1 163 ? -3.543 -13.884 -16.488 1.00 89.44 163 ARG A O 1
ATOM 1289 N N . GLY A 1 164 ? -4.079 -13.277 -14.393 1.00 87.44 164 GLY A N 1
ATOM 1290 C CA . GLY A 1 164 ? -3.108 -14.129 -13.718 1.00 87.44 164 GLY A CA 1
ATOM 1291 C C . GLY A 1 164 ? -1.839 -13.366 -13.350 1.00 87.44 164 GLY A C 1
ATOM 1292 O O . GLY A 1 164 ? -1.520 -12.333 -13.942 1.00 87.44 164 GLY A O 1
ATOM 1293 N N . PHE A 1 165 ? -1.123 -13.894 -12.361 1.00 89.31 165 PHE A N 1
ATOM 1294 C CA . PHE A 1 165 ? 0.179 -13.379 -11.958 1.00 89.31 165 PHE A CA 1
ATOM 1295 C C . PHE A 1 165 ? 1.270 -13.680 -12.998 1.00 89.31 165 PHE A C 1
ATOM 1297 O O . PHE A 1 165 ? 1.108 -14.597 -13.809 1.00 89.31 165 PHE A O 1
ATOM 1304 N N . PRO A 1 166 ? 2.392 -12.937 -12.972 1.00 85.56 166 PRO A N 1
ATOM 1305 C CA . PRO A 1 166 ? 3.572 -13.264 -13.764 1.00 85.56 166 PRO A CA 1
ATOM 1306 C C . PRO A 1 166 ? 4.072 -14.678 -13.460 1.00 85.56 166 PRO A C 1
ATOM 1308 O O . PRO A 1 166 ? 3.906 -15.188 -12.349 1.00 85.56 166 PRO A O 1
ATOM 1311 N N . GLU A 1 167 ? 4.725 -15.306 -14.435 1.00 83.62 167 GLU A N 1
ATOM 1312 C CA . GLU A 1 167 ? 5.363 -16.602 -14.216 1.00 83.62 167 GLU A CA 1
ATOM 1313 C C . GLU A 1 167 ? 6.407 -16.503 -13.090 1.00 83.62 167 GLU A C 1
ATOM 1315 O O . GLU A 1 167 ? 7.227 -15.586 -13.067 1.00 83.62 167 GLU A O 1
ATOM 1320 N N . GLY A 1 168 ? 6.357 -17.438 -12.136 1.00 80.62 168 GLY A N 1
ATOM 1321 C CA . GLY A 1 168 ? 7.261 -17.452 -10.983 1.00 80.62 168 GLY A CA 1
ATOM 1322 C C . GLY A 1 168 ? 6.939 -16.430 -9.888 1.00 80.62 168 GLY A C 1
ATOM 1323 O O . GLY A 1 168 ? 7.752 -16.263 -8.983 1.00 80.62 168 GLY A O 1
ATOM 1324 N N . PHE A 1 169 ? 5.783 -15.759 -9.944 1.00 84.81 169 PHE A N 1
ATOM 1325 C CA . PHE A 1 169 ? 5.358 -14.829 -8.900 1.00 84.81 169 PHE A CA 1
ATOM 1326 C C . PHE A 1 169 ? 5.222 -15.500 -7.526 1.00 84.81 169 PHE A C 1
ATOM 1328 O O . PHE A 1 169 ? 4.605 -16.559 -7.385 1.00 84.81 169 PHE A O 1
ATOM 1335 N N . SER A 1 170 ? 5.745 -14.817 -6.513 1.00 81.00 170 SER A N 1
ATOM 1336 C CA . SER A 1 170 ? 5.518 -15.077 -5.097 1.00 81.00 170 SER A CA 1
ATOM 1337 C C . SER A 1 170 ? 5.199 -13.760 -4.390 1.00 81.00 170 SER A C 1
ATOM 1339 O O . SER A 1 170 ? 5.744 -12.716 -4.745 1.00 81.00 170 SER A O 1
ATOM 1341 N N . GLU A 1 171 ? 4.314 -13.815 -3.391 1.00 79.50 171 GLU A N 1
ATOM 1342 C CA . GLU A 1 171 ? 3.979 -12.662 -2.544 1.00 79.50 171 GLU A CA 1
ATOM 1343 C C . GLU A 1 171 ? 5.231 -12.095 -1.866 1.00 79.50 171 GLU A C 1
ATOM 1345 O O . GLU A 1 171 ? 5.531 -10.905 -1.981 1.00 79.50 171 GLU A O 1
ATOM 1350 N N . GLU A 1 172 ? 5.956 -12.979 -1.174 1.00 79.62 172 GLU A N 1
ATOM 1351 C CA . GLU A 1 172 ? 7.237 -12.677 -0.555 1.00 79.62 172 GLU A CA 1
ATOM 1352 C C . GLU A 1 172 ? 8.359 -12.799 -1.581 1.00 79.62 172 GLU A C 1
ATOM 1354 O O . GLU A 1 172 ? 8.428 -13.765 -2.347 1.00 79.62 172 GLU A O 1
ATOM 1359 N N . ILE A 1 173 ? 9.267 -11.832 -1.569 1.00 74.69 173 ILE A N 1
ATOM 1360 C CA . ILE A 1 173 ? 10.418 -11.785 -2.466 1.00 74.69 173 ILE A CA 1
ATOM 1361 C C . ILE A 1 173 ? 11.720 -11.882 -1.677 1.00 74.69 173 ILE A C 1
ATOM 1363 O O . ILE A 1 173 ? 11.833 -11.464 -0.531 1.00 74.69 173 ILE A O 1
ATOM 1367 N N . SER A 1 174 ? 12.734 -12.476 -2.294 1.00 62.31 174 SER A N 1
ATOM 1368 C CA . SER A 1 174 ? 14.088 -12.572 -1.746 1.00 62.31 174 SER A CA 1
ATOM 1369 C C . SER A 1 174 ? 15.085 -12.374 -2.883 1.00 62.31 174 SER A C 1
ATOM 1371 O O . SER A 1 174 ? 14.909 -13.016 -3.923 1.00 62.31 174 SER A O 1
ATOM 1373 N N . PRO A 1 175 ? 16.155 -11.565 -2.731 1.00 57.78 175 PRO A N 1
ATOM 1374 C CA . PRO A 1 175 ? 16.586 -10.753 -1.572 1.00 57.78 175 PRO A CA 1
ATOM 1375 C C . PRO A 1 175 ? 15.811 -9.417 -1.426 1.00 57.78 175 PRO A C 1
ATOM 1377 O O . PRO A 1 175 ? 15.022 -9.101 -2.315 1.00 57.78 175 PRO A O 1
ATOM 1380 N N . PRO A 1 176 ? 16.014 -8.620 -0.347 1.00 56.97 176 PRO A N 1
ATOM 1381 C CA . PRO A 1 176 ? 15.226 -7.410 -0.095 1.00 56.97 176 PRO A CA 1
ATOM 1382 C C . PRO A 1 176 ? 15.255 -6.430 -1.267 1.00 56.97 176 PRO A C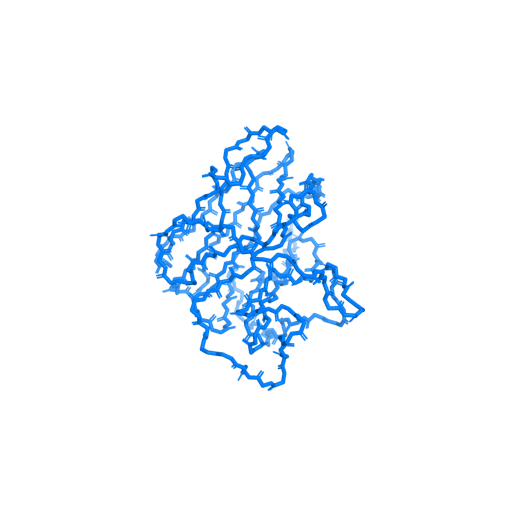 1
ATOM 1384 O O . PRO A 1 176 ? 16.320 -5.949 -1.663 1.00 56.97 176 PRO A O 1
ATOM 1387 N N . ALA A 1 177 ? 14.072 -6.092 -1.782 1.00 57.78 177 ALA A N 1
ATOM 1388 C CA . ALA A 1 177 ? 13.914 -5.184 -2.920 1.00 57.78 177 ALA A CA 1
ATOM 1389 C C . ALA A 1 177 ? 14.307 -3.733 -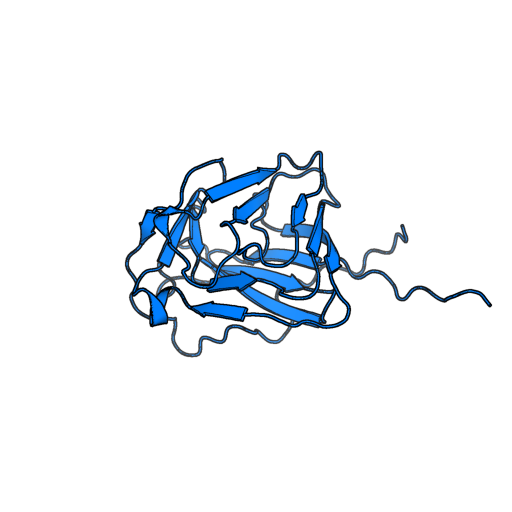2.588 1.00 57.78 177 ALA A C 1
ATOM 1391 O O . ALA A 1 177 ? 14.743 -2.967 -3.446 1.00 57.78 177 ALA A O 1
ATOM 1392 N N . CYS A 1 178 ? 14.224 -3.354 -1.310 1.00 60.38 178 CYS A N 1
ATOM 1393 C CA . CYS A 1 178 ? 14.527 -2.007 -0.846 1.00 60.38 178 CYS A CA 1
ATOM 1394 C C . CYS A 1 178 ? 15.854 -1.942 -0.077 1.00 60.38 178 CYS A C 1
ATOM 1396 O O . CYS A 1 178 ? 15.882 -1.757 1.141 1.00 60.38 178 CYS A O 1
ATOM 1398 N N . SER A 1 179 ? 16.988 -2.017 -0.776 1.00 55.31 179 SER A N 1
ATOM 1399 C CA . SER A 1 179 ? 18.283 -1.707 -0.161 1.00 55.31 179 SER A CA 1
ATOM 1400 C C . SER A 1 179 ? 18.452 -0.189 0.002 1.00 55.31 179 SER A C 1
ATOM 1402 O O . SER A 1 179 ? 18.973 0.496 -0.880 1.00 55.31 179 SER A O 1
ATOM 1404 N N . PHE A 1 180 ? 18.022 0.365 1.134 1.00 55.88 180 PHE A N 1
ATOM 1405 C CA . PHE A 1 180 ? 18.486 1.687 1.551 1.00 55.88 180 PHE A CA 1
ATOM 1406 C C . PHE A 1 180 ? 19.858 1.537 2.221 1.00 55.88 180 PHE A C 1
ATOM 1408 O O . PHE A 1 180 ? 20.040 0.617 3.022 1.00 55.88 180 PHE A O 1
ATOM 1415 N N . PRO A 1 181 ? 20.838 2.420 1.951 1.00 46.38 181 PRO A N 1
ATOM 1416 C CA . PRO A 1 181 ? 22.073 2.413 2.722 1.00 46.38 181 PRO A CA 1
ATOM 1417 C C . PRO A 1 181 ? 21.730 2.590 4.213 1.00 46.38 181 PRO A C 1
ATOM 1419 O O . PRO A 1 181 ? 20.844 3.393 4.535 1.00 46.38 181 PRO A O 1
ATOM 1422 N N . PRO A 1 182 ? 22.390 1.860 5.133 1.00 45.62 182 PRO A N 1
ATOM 1423 C CA . PRO A 1 182 ? 22.111 1.969 6.558 1.00 45.62 182 PRO A CA 1
ATOM 1424 C C . PRO A 1 182 ? 22.260 3.429 6.988 1.00 45.62 182 PRO A C 1
ATOM 1426 O O . PRO A 1 182 ? 23.328 4.031 6.863 1.00 45.62 182 PRO A O 1
ATOM 1429 N N . ASN A 1 183 ? 21.164 4.022 7.461 1.00 44.91 183 ASN A N 1
ATOM 1430 C CA . ASN A 1 183 ? 21.171 5.413 7.878 1.00 44.91 183 ASN A CA 1
ATOM 1431 C C . ASN A 1 183 ? 21.947 5.521 9.197 1.00 44.91 183 ASN A C 1
ATOM 1433 O O . ASN A 1 183 ? 21.557 4.949 10.211 1.00 44.91 183 ASN A O 1
ATOM 1437 N N . THR A 1 184 ? 23.053 6.262 9.191 1.00 37.00 184 THR A N 1
ATOM 1438 C CA . THR A 1 184 ? 23.953 6.447 10.343 1.00 37.00 184 THR A CA 1
ATOM 1439 C C . THR A 1 184 ? 23.394 7.378 11.420 1.00 37.00 184 THR A C 1
ATOM 1441 O O . THR A 1 184 ? 24.050 7.611 12.436 1.00 37.00 184 THR A O 1
ATOM 1444 N N . LYS A 1 185 ? 22.182 7.911 11.241 1.00 34.28 185 LYS A N 1
ATOM 1445 C CA . LYS A 1 185 ? 21.546 8.796 12.217 1.00 34.28 185 LYS A CA 1
ATOM 1446 C C . LYS A 1 185 ? 20.461 8.051 12.982 1.00 34.28 185 LYS A C 1
ATOM 1448 O O . LYS A 1 185 ? 19.372 7.815 12.469 1.00 34.28 185 LYS A O 1
ATOM 1453 N N . ARG A 1 186 ? 20.813 7.691 14.219 1.00 34.31 186 ARG A N 1
ATOM 1454 C CA . ARG A 1 186 ? 19.874 7.301 15.274 1.00 34.31 186 ARG A CA 1
ATOM 1455 C C . ARG A 1 186 ? 18.874 8.444 15.469 1.00 34.31 186 ARG A C 1
ATOM 1457 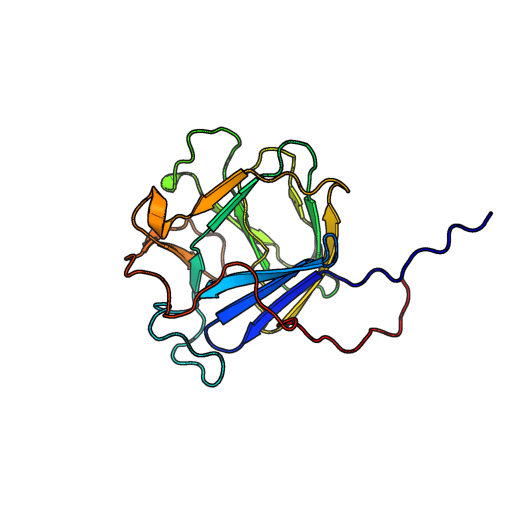O O . ARG A 1 186 ? 19.308 9.590 15.600 1.00 34.31 186 ARG A O 1
ATOM 1464 N N . VAL A 1 187 ? 17.585 8.120 15.456 1.00 36.59 187 VAL A N 1
ATOM 1465 C CA . VAL A 1 187 ? 16.549 8.938 16.104 1.00 36.59 187 VAL A CA 1
ATOM 1466 C C . VAL A 1 187 ? 16.637 8.690 17.604 1.00 36.59 187 VAL A C 1
ATOM 1468 O O . VAL A 1 187 ? 16.894 7.519 17.975 1.00 36.59 187 VAL A O 1
#

Organism: NCBI:txid2591009